Protein AF-A0A2M6Z674-F1 (afdb_monomer_lite)

Radius of gyration: 20.02 Å; chains: 1; bounding box: 46×36×57 Å

pLDDT: mean 89.89, std 9.77, range [41.34, 98.31]

Structure (mmCIF, N/CA/C/O backbone):
data_AF-A0A2M6Z674-F1
#
_entry.id   AF-A0A2M6Z674-F1
#
loop_
_atom_site.group_PDB
_atom_site.id
_atom_site.type_symbol
_atom_site.label_atom_id
_atom_site.label_alt_id
_atom_site.label_comp_id
_atom_site.label_asym_id
_atom_site.label_entity_id
_atom_site.label_seq_id
_atom_site.pdbx_PDB_ins_code
_atom_site.Cartn_x
_atom_site.Cartn_y
_atom_site.Cartn_z
_atom_site.occupancy
_atom_site.B_iso_or_equiv
_atom_site.auth_seq_id
_atom_site.auth_comp_id
_atom_site.auth_asym_id
_atom_site.auth_atom_id
_atom_site.pdbx_PDB_model_num
ATOM 1 N N . MET A 1 1 ? -6.203 -14.048 18.874 1.00 41.34 1 MET A N 1
ATOM 2 C CA . MET A 1 1 ? -7.452 -13.871 19.640 1.00 41.34 1 MET A CA 1
ATOM 3 C C . MET A 1 1 ? -8.426 -13.145 18.741 1.00 41.34 1 MET A C 1
ATOM 5 O O . MET A 1 1 ? -8.093 -12.061 18.281 1.00 41.34 1 MET A O 1
ATOM 9 N N . LEU A 1 2 ? -9.549 -13.783 18.415 1.00 45.03 2 LEU A N 1
ATOM 10 C CA . LEU A 1 2 ? -10.675 -13.107 17.774 1.00 45.03 2 LEU A CA 1
ATOM 11 C C . LEU A 1 2 ? -11.183 -12.024 18.734 1.00 45.03 2 LEU A C 1
ATOM 13 O O . LEU A 1 2 ? -11.149 -12.221 19.951 1.00 45.03 2 LEU A O 1
ATOM 17 N N . THR A 1 3 ? -11.570 -10.875 18.190 1.00 50.78 3 THR A N 1
ATOM 18 C CA . THR A 1 3 ? -12.172 -9.775 18.945 1.00 50.78 3 THR A CA 1
ATOM 19 C C . THR A 1 3 ? -13.372 -10.307 19.728 1.00 50.78 3 THR A C 1
ATOM 21 O O . THR A 1 3 ? -14.200 -11.040 19.189 1.00 50.78 3 THR A O 1
ATOM 24 N N . SER A 1 4 ? -13.463 -9.986 21.021 1.00 56.84 4 SER A N 1
ATOM 25 C CA . SER A 1 4 ? -14.722 -10.175 21.745 1.00 56.84 4 SER A CA 1
ATOM 26 C C . SER A 1 4 ? -15.793 -9.301 21.082 1.00 56.84 4 SER A C 1
ATOM 28 O O . SER A 1 4 ? -15.453 -8.276 20.481 1.00 56.84 4 SER A O 1
ATOM 30 N N . ASN A 1 5 ? -17.078 -9.649 21.225 1.00 61.84 5 ASN A N 1
ATOM 31 C CA . ASN A 1 5 ? -18.207 -8.868 20.680 1.00 61.84 5 ASN A CA 1
ATOM 32 C C . ASN A 1 5 ? -18.200 -7.378 21.097 1.00 61.84 5 ASN A C 1
ATOM 34 O O . ASN A 1 5 ? -18.904 -6.568 20.500 1.00 61.84 5 ASN A O 1
ATOM 38 N N . PHE A 1 6 ? -17.372 -7.018 22.079 1.00 75.00 6 PHE A N 1
ATOM 39 C CA . PHE A 1 6 ? -17.229 -5.688 22.665 1.00 75.00 6 PHE A CA 1
ATOM 40 C C 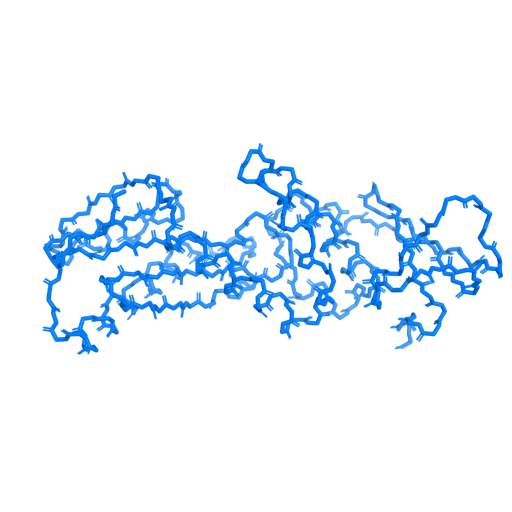. PHE A 1 6 ? -16.000 -4.908 22.164 1.00 75.00 6 PHE A C 1
ATOM 42 O O . PHE A 1 6 ? -15.686 -3.848 22.707 1.00 75.00 6 PHE A O 1
ATOM 49 N N . SER A 1 7 ? -15.281 -5.410 21.150 1.00 90.06 7 SER A N 1
ATOM 50 C CA . SER A 1 7 ? -14.051 -4.780 20.653 1.00 90.06 7 SER A CA 1
ATOM 51 C C . SER A 1 7 ? -13.997 -4.613 19.134 1.00 90.06 7 SER A C 1
ATOM 53 O O . SER A 1 7 ? -14.457 -5.477 18.388 1.00 90.06 7 SER A O 1
ATOM 55 N N . ILE A 1 8 ? -13.384 -3.512 18.681 1.00 94.81 8 ILE A N 1
ATOM 56 C CA . ILE A 1 8 ? -12.946 -3.341 17.283 1.00 94.81 8 ILE A CA 1
ATOM 57 C C . ILE A 1 8 ? -11.431 -3.425 17.230 1.00 94.81 8 ILE A C 1
ATOM 59 O O . ILE A 1 8 ? -10.759 -2.785 18.039 1.00 94.81 8 ILE A O 1
ATOM 63 N N . ALA A 1 9 ? -10.897 -4.162 16.259 1.00 96.12 9 ALA A N 1
ATOM 64 C CA . ALA A 1 9 ? -9.475 -4.149 15.944 1.00 96.12 9 ALA A CA 1
ATOM 65 C C . ALA A 1 9 ? -9.197 -3.409 14.632 1.00 96.12 9 ALA A C 1
ATOM 67 O O . ALA A 1 9 ? -9.961 -3.548 13.679 1.00 96.12 9 ALA A O 1
ATOM 68 N N . PHE A 1 10 ? -8.088 -2.672 14.586 1.00 97.56 10 PHE A N 1
ATOM 69 C CA . PHE A 1 10 ? -7.610 -1.932 13.422 1.00 97.56 10 PHE A CA 1
ATOM 70 C C . PHE A 1 10 ? -6.201 -2.363 13.029 1.00 97.56 10 PHE A C 1
ATOM 72 O O . PHE A 1 10 ? -5.335 -2.525 13.893 1.00 97.56 10 PHE A O 1
ATOM 79 N N . ASP A 1 11 ? -5.965 -2.489 11.727 1.00 97.06 11 ASP A N 1
ATOM 80 C CA . ASP A 1 11 ? -4.662 -2.820 11.145 1.00 97.06 11 ASP A CA 1
ATOM 81 C C . ASP A 1 11 ? -4.407 -2.008 9.872 1.00 97.06 11 ASP A C 1
ATOM 83 O O . ASP A 1 11 ? -5.327 -1.397 9.319 1.00 97.06 11 ASP A O 1
ATOM 87 N N . ASP A 1 12 ? -3.158 -2.000 9.415 1.00 96.31 12 ASP A N 1
ATOM 88 C CA . ASP A 1 12 ? -2.748 -1.364 8.167 1.00 96.31 12 ASP A CA 1
ATOM 89 C C . ASP A 1 12 ? -2.079 -2.355 7.210 1.00 96.31 12 ASP A C 1
ATOM 91 O O . ASP A 1 12 ? -1.395 -3.294 7.615 1.00 96.31 12 ASP A O 1
ATOM 95 N N . ALA A 1 13 ? -2.245 -2.118 5.910 1.00 94.69 13 ALA A N 1
ATOM 96 C CA . ALA A 1 13 ? -1.489 -2.802 4.872 1.00 94.69 13 ALA A CA 1
ATOM 97 C C . ALA A 1 13 ? -0.945 -1.817 3.839 1.00 94.69 13 ALA A C 1
ATOM 99 O O . ALA A 1 13 ? -1.546 -0.791 3.524 1.00 94.69 13 ALA A O 1
ATOM 100 N N . GLY A 1 14 ? 0.214 -2.161 3.278 1.00 93.06 14 GLY A N 1
ATOM 101 C CA . GLY A 1 14 ? 0.802 -1.448 2.147 1.00 93.06 14 GLY A CA 1
ATOM 102 C C . GLY A 1 14 ? 1.770 -0.328 2.493 1.00 93.06 14 GLY A C 1
ATOM 103 O O . GLY A 1 14 ? 2.498 0.121 1.613 1.00 93.06 14 GLY A O 1
ATOM 104 N N . THR A 1 15 ? 1.885 0.067 3.759 1.00 91.12 15 THR A N 1
ATOM 105 C CA . THR A 1 15 ? 2.725 1.184 4.229 1.00 91.12 15 THR A CA 1
ATOM 106 C C . THR A 1 15 ? 4.192 1.077 3.797 1.00 91.12 15 THR A C 1
ATOM 108 O O . THR A 1 15 ? 4.773 2.085 3.396 1.00 91.12 15 THR A O 1
ATOM 111 N N . GLY A 1 16 ? 4.746 -0.138 3.719 1.00 90.25 16 GLY A N 1
ATOM 112 C CA . GLY A 1 16 ? 6.107 -0.405 3.226 1.00 90.25 16 GLY A CA 1
ATOM 113 C C . GLY A 1 16 ? 6.285 -0.617 1.710 1.00 90.25 16 GLY A C 1
ATOM 114 O O . GLY A 1 16 ? 7.421 -0.767 1.264 1.00 90.25 16 GLY A O 1
ATOM 115 N N . ASN A 1 17 ? 5.216 -0.670 0.910 1.00 93.69 17 ASN A N 1
ATOM 116 C CA . ASN A 1 17 ? 5.304 -0.799 -0.554 1.00 93.69 17 ASN A CA 1
ATOM 117 C C . ASN A 1 17 ? 5.481 0.581 -1.204 1.00 93.69 17 ASN A C 1
ATOM 119 O O . ASN A 1 17 ? 4.891 1.524 -0.719 1.00 93.69 17 ASN A O 1
ATOM 123 N N . VAL A 1 18 ? 6.248 0.738 -2.280 1.00 95.62 18 VAL A N 1
ATOM 124 C CA . VAL A 1 18 ? 6.420 2.015 -2.991 1.00 95.62 18 VAL A CA 1
ATOM 125 C C . VAL A 1 18 ? 5.202 2.425 -3.826 1.00 95.62 18 VAL A C 1
ATOM 127 O O . VAL A 1 18 ? 4.994 3.618 -4.007 1.00 95.62 18 VAL A O 1
ATOM 130 N N . LEU A 1 19 ? 4.417 1.474 -4.335 1.00 95.88 19 LEU A N 1
ATOM 131 C CA . LEU A 1 19 ? 3.254 1.716 -5.195 1.00 95.88 19 LEU A CA 1
ATOM 132 C C . LEU A 1 19 ? 1.963 1.810 -4.377 1.00 95.88 19 LEU A C 1
ATOM 134 O O . LEU A 1 19 ? 1.738 1.005 -3.473 1.00 95.88 19 LEU A O 1
ATOM 138 N N . GLY A 1 20 ? 1.096 2.745 -4.765 1.00 95.44 20 GLY A N 1
ATOM 139 C CA . GLY A 1 20 ? -0.154 3.048 -4.078 1.00 95.44 20 GLY A CA 1
ATOM 140 C C . GLY A 1 20 ? 0.095 3.672 -2.709 1.00 95.44 20 GLY A C 1
ATOM 141 O O . GLY A 1 20 ? 1.225 3.965 -2.345 1.00 95.44 20 GLY A O 1
ATOM 142 N N . GLY A 1 21 ? -0.956 3.890 -1.930 1.00 95.06 21 GLY A N 1
ATOM 143 C CA . GLY A 1 21 ? -0.827 4.363 -0.556 1.00 95.06 21 GLY A CA 1
ATOM 144 C C . GLY A 1 21 ? -0.828 3.238 0.485 1.00 95.06 21 GLY A C 1
ATOM 145 O O . GLY A 1 21 ? 0.101 2.425 0.546 1.00 95.06 21 GLY A O 1
ATOM 146 N N . ALA A 1 22 ? -1.847 3.220 1.336 1.00 95.88 22 ALA A N 1
ATOM 147 C CA . ALA A 1 22 ? -2.085 2.170 2.323 1.00 95.88 22 ALA A CA 1
ATOM 148 C C . ALA A 1 22 ? -3.582 1.895 2.463 1.00 95.88 22 ALA A C 1
ATOM 150 O O . ALA A 1 22 ? -4.406 2.735 2.110 1.00 95.88 22 ALA A O 1
ATOM 151 N N . VAL A 1 23 ? -3.932 0.738 3.013 1.00 97.94 23 VAL A N 1
ATOM 152 C CA . VAL A 1 23 ? -5.306 0.431 3.416 1.00 97.94 23 VAL A CA 1
ATOM 153 C C . VAL A 1 23 ? -5.347 0.331 4.930 1.00 97.94 23 VAL A C 1
ATOM 155 O O . VAL A 1 23 ? -4.525 -0.364 5.522 1.00 97.94 23 VAL A O 1
ATOM 158 N N . ILE A 1 24 ? -6.295 1.031 5.545 1.00 98.25 24 ILE A N 1
ATOM 159 C CA . ILE A 1 24 ? -6.620 0.912 6.966 1.00 98.25 24 ILE A CA 1
ATOM 160 C C . ILE A 1 24 ? -7.869 0.048 7.074 1.00 98.25 24 ILE A C 1
ATOM 162 O O . ILE A 1 24 ? -8.877 0.344 6.436 1.00 98.25 24 ILE A O 1
ATOM 166 N N . GLY A 1 25 ? -7.792 -1.035 7.839 1.00 97.56 25 GLY A N 1
ATOM 167 C CA . GLY A 1 25 ? -8.880 -1.992 8.019 1.00 97.56 25 GLY A CA 1
ATOM 168 C C . GLY A 1 25 ? -9.392 -1.992 9.445 1.00 97.56 25 GLY A C 1
ATOM 169 O O . GLY A 1 25 ? -8.614 -1.791 10.375 1.00 97.56 25 GLY A O 1
ATOM 170 N N . ALA A 1 26 ? -10.681 -2.266 9.611 1.00 96.88 26 ALA A N 1
ATOM 171 C CA . ALA A 1 26 ? -11.337 -2.430 10.897 1.00 96.88 26 ALA A CA 1
ATOM 172 C C . ALA A 1 26 ? -12.193 -3.702 10.898 1.00 96.88 26 ALA A C 1
ATOM 174 O O . ALA A 1 26 ? -12.914 -3.959 9.931 1.00 96.88 26 ALA A O 1
ATOM 175 N N . VAL A 1 27 ? -12.136 -4.484 11.982 1.00 94.19 27 VAL A N 1
ATOM 176 C CA . VAL A 1 27 ? -13.009 -5.652 12.186 1.00 94.19 27 VAL A CA 1
ATOM 177 C C . VAL A 1 27 ? -13.708 -5.605 13.542 1.00 94.19 27 VAL A C 1
ATOM 179 O O . VAL A 1 27 ? -13.078 -5.325 14.565 1.00 94.19 27 VAL A O 1
ATOM 182 N N . GLN A 1 28 ? -14.994 -5.946 13.556 1.00 91.38 28 GLN A N 1
ATOM 183 C CA . GLN A 1 28 ? -15.788 -6.202 14.757 1.00 91.38 28 GLN A CA 1
ATOM 184 C C . GLN A 1 28 ? -16.686 -7.413 14.498 1.00 91.38 28 GLN A C 1
ATOM 186 O O . GLN A 1 28 ? -17.486 -7.393 13.567 1.00 91.38 28 GLN A O 1
ATOM 191 N N . GLY A 1 29 ? -16.537 -8.489 15.279 1.00 84.50 29 GLY A N 1
ATOM 192 C CA . GLY A 1 29 ? -17.230 -9.752 14.997 1.00 84.50 29 GLY A CA 1
ATOM 193 C C . GLY A 1 29 ? -16.993 -10.216 13.552 1.00 84.50 29 GLY A C 1
ATOM 194 O O . GLY A 1 29 ? -15.854 -10.461 13.160 1.00 84.50 29 GLY A O 1
ATOM 195 N N . ASN A 1 30 ? -18.068 -10.282 12.759 1.00 82.44 30 ASN A N 1
ATOM 196 C CA . ASN A 1 30 ? -18.027 -10.614 11.326 1.00 82.44 30 ASN A CA 1
ATOM 197 C C . ASN A 1 30 ? -18.022 -9.379 10.400 1.00 82.44 30 ASN A C 1
ATOM 199 O O . ASN A 1 30 ? -17.919 -9.526 9.183 1.00 82.44 30 ASN A O 1
ATOM 203 N N . GLY A 1 31 ? -18.166 -8.171 10.948 1.00 89.44 31 GLY A N 1
ATOM 204 C CA . GLY A 1 31 ? -18.155 -6.925 10.191 1.00 89.44 31 GLY A CA 1
ATOM 205 C C . GLY A 1 31 ? -16.730 -6.483 9.879 1.00 89.44 31 GLY A C 1
ATOM 206 O O . GLY A 1 31 ? -15.921 -6.314 10.790 1.00 89.44 31 GLY A O 1
ATOM 207 N N . PHE A 1 32 ? -16.434 -6.265 8.598 1.00 94.88 32 PHE A N 1
ATOM 208 C CA . PHE A 1 32 ? -15.166 -5.716 8.120 1.00 94.88 32 PHE A CA 1
ATOM 209 C C . PHE A 1 32 ? -15.408 -4.496 7.235 1.00 94.88 32 PHE A C 1
ATOM 211 O O . PHE A 1 32 ? -16.261 -4.522 6.341 1.00 94.88 32 PHE A O 1
ATOM 218 N N . ARG A 1 33 ? -14.638 -3.435 7.471 1.00 97.31 33 ARG A N 1
ATOM 219 C CA . ARG A 1 33 ? -14.598 -2.241 6.624 1.00 97.31 33 ARG A CA 1
ATOM 220 C C . ARG A 1 33 ? -13.154 -1.803 6.434 1.00 97.31 33 ARG A C 1
ATOM 222 O O . ARG A 1 33 ? -12.329 -1.949 7.335 1.00 97.31 33 ARG A O 1
ATOM 229 N N . SER A 1 34 ? -12.862 -1.255 5.264 1.00 98.12 34 SER A N 1
ATOM 230 C CA . SER A 1 34 ? -11.539 -0.775 4.891 1.00 98.12 34 SER A CA 1
ATOM 231 C C . SER A 1 34 ? -11.633 0.629 4.298 1.00 98.12 34 SER A C 1
ATOM 233 O 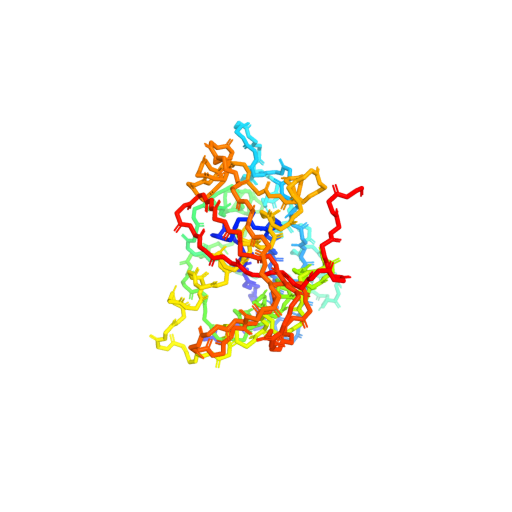O . SER A 1 34 ? -12.673 1.041 3.781 1.00 98.12 34 SER A O 1
ATOM 235 N N . LYS A 1 35 ? -10.537 1.381 4.390 1.00 98.19 35 LYS A N 1
ATOM 236 C CA . LYS A 1 35 ? -10.381 2.678 3.735 1.00 98.19 35 LYS A CA 1
ATOM 237 C C . LYS A 1 35 ? -8.996 2.794 3.117 1.00 98.19 35 LYS A C 1
ATOM 239 O O . LYS A 1 35 ? -7.992 2.515 3.771 1.00 98.19 35 LYS A O 1
ATOM 244 N N . ILE A 1 36 ? -8.947 3.230 1.860 1.00 98.06 36 ILE A N 1
ATOM 245 C CA . ILE A 1 36 ? -7.698 3.514 1.149 1.00 98.06 36 ILE A CA 1
ATOM 246 C C . ILE A 1 36 ? -7.238 4.927 1.512 1.00 98.06 36 ILE A C 1
ATOM 248 O O . ILE A 1 36 ? -7.988 5.892 1.377 1.00 98.06 36 ILE A O 1
ATOM 252 N N . ILE A 1 37 ? -5.985 5.042 1.937 1.00 96.75 37 ILE A N 1
ATOM 253 C CA . ILE A 1 37 ? -5.254 6.302 2.059 1.00 96.75 37 ILE A CA 1
ATOM 254 C C . ILE A 1 37 ? -4.360 6.402 0.834 1.00 96.75 37 ILE A C 1
ATOM 256 O O . ILE A 1 37 ? -3.513 5.532 0.646 1.00 96.75 37 ILE A O 1
ATOM 260 N N . GLY A 1 38 ? -4.560 7.414 -0.008 1.00 95.12 38 GLY A N 1
ATOM 261 C CA . GLY A 1 38 ? -3.825 7.567 -1.263 1.00 95.12 38 GLY A CA 1
ATOM 262 C C . GLY A 1 38 ? -2.328 7.873 -1.082 1.00 95.12 38 GLY A C 1
ATOM 263 O O . GLY A 1 38 ? -1.901 8.304 -0.003 1.00 95.12 38 GLY A O 1
ATOM 264 N N . PRO A 1 39 ? -1.497 7.624 -2.114 1.00 94.19 39 PRO A N 1
ATOM 265 C CA . PRO A 1 39 ? -0.048 7.842 -2.064 1.00 94.19 39 PRO A CA 1
ATOM 266 C C . PRO A 1 39 ? 0.351 9.307 -1.827 1.00 94.19 39 PRO A C 1
ATOM 268 O O . PRO A 1 39 ? 1.431 9.562 -1.291 1.00 94.19 39 PRO A O 1
ATOM 271 N N . GLU A 1 40 ? -0.509 10.267 -2.171 1.00 91.69 40 GLU A N 1
ATOM 272 C CA . GLU A 1 40 ? -0.303 11.704 -1.970 1.00 91.69 40 GLU A CA 1
ATOM 273 C C . GLU A 1 40 ? -0.081 12.074 -0.495 1.00 91.69 40 GLU A C 1
ATOM 275 O O . GLU A 1 40 ? 0.703 12.977 -0.184 1.00 91.69 40 GLU A O 1
ATOM 280 N N . TRP A 1 41 ? -0.673 11.306 0.425 1.00 93.44 41 TRP A N 1
ATOM 281 C CA . TRP A 1 41 ? -0.518 11.473 1.873 1.00 93.44 41 TRP A CA 1
ATOM 282 C C . TRP A 1 41 ? 0.781 10.890 2.428 1.00 93.44 41 TRP A C 1
ATOM 284 O O . TRP A 1 41 ? 1.027 10.992 3.622 1.00 93.44 41 TRP A O 1
ATOM 294 N N . PHE A 1 42 ? 1.624 10.293 1.584 1.00 91.25 42 PHE A N 1
ATOM 295 C CA . PHE A 1 42 ? 2.946 9.775 1.951 1.00 91.25 42 PHE A CA 1
ATOM 296 C C . PHE A 1 42 ? 4.073 10.617 1.334 1.00 91.25 42 PHE A C 1
ATOM 298 O O . PHE A 1 42 ? 5.172 10.124 1.066 1.00 91.25 42 PHE A O 1
ATOM 305 N N . SER A 1 43 ? 3.796 11.893 1.075 1.00 81.69 43 SER A N 1
ATOM 306 C CA . SER A 1 43 ? 4.764 12.898 0.636 1.00 81.69 43 SER A CA 1
ATOM 307 C C . SER A 1 43 ? 5.531 13.509 1.820 1.00 81.69 43 SER A C 1
ATOM 309 O O . SER A 1 43 ? 5.168 13.326 2.988 1.00 81.69 43 SER A O 1
ATOM 311 N N . PHE A 1 44 ? 6.639 14.202 1.544 1.00 68.69 44 PHE A N 1
ATOM 312 C CA . PHE A 1 44 ? 7.418 14.893 2.578 1.00 68.69 44 PHE A CA 1
ATOM 313 C C . PHE A 1 44 ? 6.572 15.979 3.263 1.00 68.69 44 PHE A C 1
ATOM 315 O O . PHE A 1 44 ? 5.945 16.786 2.588 1.00 68.69 44 PHE A O 1
ATOM 322 N N . GLY A 1 45 ? 6.557 16.002 4.601 1.00 64.88 45 GLY A N 1
ATOM 323 C CA . GLY A 1 45 ? 5.799 16.995 5.380 1.00 64.88 45 GLY A CA 1
ATOM 324 C C . GLY A 1 45 ? 4.283 16.755 5.456 1.00 64.88 45 GLY A C 1
ATOM 325 O O . GLY A 1 45 ? 3.561 17.611 5.959 1.00 64.88 45 GLY A O 1
ATOM 326 N N . SER A 1 46 ? 3.790 15.609 4.977 1.00 66.06 46 SER A N 1
ATOM 327 C CA . SER A 1 46 ? 2.361 15.272 4.966 1.00 66.06 46 SER A CA 1
ATOM 328 C C . SER A 1 46 ? 1.778 14.986 6.358 1.00 66.06 46 SER A C 1
ATOM 330 O O . SER A 1 46 ? 2.424 14.420 7.243 1.00 66.06 46 SER A O 1
ATOM 332 N N . ALA A 1 47 ? 0.496 15.323 6.532 1.00 85.44 47 ALA A N 1
ATOM 333 C CA . ALA A 1 47 ? -0.294 15.065 7.736 1.00 85.44 47 ALA A CA 1
ATOM 334 C C . ALA A 1 47 ? -0.787 13.602 7.828 1.00 85.44 47 ALA A C 1
ATOM 336 O O . ALA A 1 47 ? -1.944 13.353 8.164 1.00 85.44 47 ALA A O 1
ATOM 337 N N . LEU A 1 48 ? 0.077 12.622 7.536 1.00 91.69 48 LEU A N 1
ATOM 338 C CA . LEU A 1 48 ? -0.317 11.212 7.429 1.00 91.69 48 LEU A CA 1
ATOM 339 C C . LEU A 1 48 ? -0.988 10.677 8.703 1.00 91.69 48 LEU A C 1
ATOM 341 O O . LEU A 1 48 ? -2.066 10.097 8.624 1.00 91.69 48 LEU A O 1
ATOM 345 N N . LYS A 1 49 ? -0.382 10.886 9.881 1.00 93.75 49 LYS A N 1
ATOM 346 C CA . LYS A 1 49 ? -0.940 10.389 11.154 1.00 93.75 49 LYS A CA 1
ATOM 347 C C . LYS A 1 49 ? -2.333 10.990 11.451 1.00 93.75 49 LYS A C 1
ATOM 349 O O . LYS A 1 49 ? -3.237 10.219 11.769 1.00 93.75 49 LYS A O 1
ATOM 354 N N . PRO A 1 50 ? -2.572 12.310 11.290 1.00 94.81 50 PRO A N 1
ATOM 355 C CA . PRO A 1 50 ? -3.924 12.878 11.334 1.00 94.81 50 PRO A CA 1
ATOM 356 C C . PRO A 1 50 ? -4.921 12.265 10.339 1.00 94.81 50 PRO A C 1
ATOM 358 O O . PRO A 1 50 ? -6.055 11.980 10.715 1.00 94.81 50 PRO A O 1
ATOM 361 N N . ILE A 1 51 ? -4.509 12.015 9.092 1.00 95.94 51 ILE A N 1
ATOM 362 C CA . ILE A 1 51 ? -5.373 11.399 8.070 1.00 95.94 51 ILE A CA 1
ATOM 363 C C . ILE A 1 51 ? -5.738 9.958 8.443 1.00 95.94 51 ILE A C 1
ATOM 365 O O . ILE A 1 51 ? -6.900 9.567 8.342 1.00 95.94 51 ILE A O 1
ATOM 369 N N . ILE A 1 52 ? -4.774 9.186 8.952 1.00 96.50 52 ILE A N 1
ATOM 370 C CA . ILE A 1 52 ? -5.018 7.838 9.483 1.00 96.50 52 ILE A CA 1
ATOM 371 C C . ILE A 1 52 ? -5.955 7.899 10.695 1.00 96.50 52 ILE A C 1
ATOM 373 O O . ILE A 1 52 ? -6.880 7.096 10.782 1.00 96.50 52 ILE A O 1
ATOM 377 N N . SER A 1 53 ? -5.779 8.868 11.600 1.00 97.38 53 SER A N 1
ATOM 378 C CA . SER A 1 53 ? -6.696 9.085 12.730 1.00 97.38 53 SER A CA 1
ATOM 379 C C . SER A 1 53 ? -8.132 9.323 12.267 1.00 97.38 53 SER A C 1
ATOM 381 O O . SER A 1 53 ? -9.049 8.640 12.721 1.00 97.38 53 SER A O 1
ATOM 383 N N . SER A 1 54 ? -8.321 10.208 11.285 1.00 97.44 54 SER A N 1
ATOM 384 C CA . SER A 1 54 ? -9.633 10.468 10.691 1.00 97.44 54 SER A CA 1
ATOM 385 C C . SER A 1 54 ? -10.249 9.206 10.077 1.00 97.44 54 SER A C 1
ATOM 387 O O . SER A 1 54 ? -11.413 8.913 10.347 1.00 97.44 54 SER A O 1
ATOM 389 N N . ALA A 1 55 ? -9.469 8.414 9.335 1.00 98.06 55 ALA A N 1
ATOM 390 C CA . ALA A 1 55 ? -9.935 7.153 8.759 1.00 98.06 55 ALA A CA 1
ATOM 391 C C . ALA A 1 55 ? -10.329 6.118 9.826 1.00 98.06 55 ALA A C 1
ATOM 393 O O . ALA A 1 55 ? -11.344 5.441 9.680 1.00 98.06 55 ALA A O 1
ATOM 394 N N . VAL A 1 56 ? -9.567 6.014 10.919 1.00 98.31 56 VAL A N 1
ATOM 395 C CA . VAL A 1 56 ? -9.896 5.134 12.051 1.00 98.31 56 VAL A CA 1
ATOM 396 C C . VAL A 1 56 ? -11.220 5.540 12.696 1.00 98.31 56 VAL A C 1
ATOM 398 O O . VAL A 1 56 ? -12.060 4.677 12.946 1.00 98.31 56 VAL A O 1
ATOM 401 N N . ILE A 1 57 ? -11.433 6.836 12.936 1.00 97.81 57 ILE A N 1
ATOM 402 C CA . ILE A 1 57 ? -12.677 7.346 13.531 1.00 97.81 57 ILE A CA 1
ATOM 403 C C . ILE A 1 57 ? -13.869 7.088 12.602 1.00 97.81 57 ILE A C 1
ATOM 405 O O . ILE A 1 57 ? -14.917 6.642 13.059 1.00 97.81 57 ILE A O 1
ATOM 409 N N . GLU A 1 58 ? -13.718 7.312 11.301 1.00 98.12 58 GLU A N 1
ATOM 410 C CA . GLU A 1 58 ? -14.775 7.052 10.319 1.00 98.12 58 GLU A CA 1
ATOM 411 C C . GLU A 1 58 ? -15.166 5.571 10.259 1.00 98.12 58 GLU A C 1
ATOM 413 O O . GLU A 1 58 ? -16.350 5.237 10.328 1.00 98.12 58 GLU A O 1
ATOM 418 N N . LEU A 1 59 ? -14.181 4.672 10.195 1.00 97.69 59 LEU A N 1
ATOM 419 C CA . LEU A 1 59 ? -14.410 3.226 10.202 1.00 97.69 59 LEU A CA 1
ATOM 420 C C . LEU A 1 59 ? -15.043 2.759 11.520 1.00 97.69 59 LEU A C 1
ATOM 422 O O . LEU A 1 59 ? -15.954 1.931 11.505 1.00 97.69 59 LEU A O 1
ATOM 426 N N . LEU A 1 60 ? -14.606 3.320 12.653 1.00 96.38 60 LEU A N 1
ATOM 427 C CA . LEU A 1 60 ? -15.211 3.080 13.963 1.00 96.38 60 LEU A CA 1
ATOM 428 C C . LEU A 1 60 ? -16.696 3.454 13.961 1.00 96.38 60 LEU A C 1
ATOM 430 O O . LEU A 1 60 ? -17.528 2.639 14.349 1.00 96.38 60 LEU A O 1
ATOM 434 N N . LEU A 1 61 ? -17.034 4.671 13.529 1.00 95.44 61 LEU A N 1
ATOM 435 C CA . LEU A 1 61 ? -18.417 5.153 13.497 1.00 95.44 61 LEU A CA 1
ATOM 436 C C . LEU A 1 61 ? -19.282 4.339 12.530 1.00 95.44 61 LEU A C 1
ATOM 438 O O . LEU A 1 61 ? -20.414 4.002 12.869 1.00 95.44 61 LEU A O 1
ATOM 442 N N . THR A 1 62 ? -18.727 3.966 11.377 1.00 95.75 62 THR A N 1
ATOM 443 C CA . THR A 1 62 ? -19.403 3.123 10.384 1.00 95.75 62 THR A CA 1
ATOM 444 C C . THR A 1 62 ? -19.768 1.766 10.981 1.00 95.75 62 THR A C 1
ATOM 446 O O . THR A 1 62 ? -20.940 1.402 10.997 1.00 95.75 62 THR A O 1
ATOM 449 N N . LEU A 1 63 ? -18.802 1.050 11.566 1.00 93.88 63 LEU A N 1
ATOM 450 C CA . LEU A 1 63 ? -19.060 -0.260 12.173 1.00 93.88 63 LEU A CA 1
ATOM 451 C C . LEU A 1 63 ? -19.989 -0.172 13.391 1.00 93.88 63 LEU A C 1
ATOM 453 O O . LEU A 1 63 ? -20.779 -1.084 13.627 1.00 93.88 63 LEU A O 1
ATOM 457 N N . ARG A 1 64 ? -19.917 0.919 14.166 1.00 91.69 64 ARG A N 1
ATOM 458 C CA . ARG A 1 64 ? -20.858 1.180 15.267 1.00 91.69 64 ARG A CA 1
ATOM 459 C C . ARG A 1 64 ? -22.292 1.299 14.772 1.00 91.69 64 ARG A C 1
ATOM 461 O O . ARG A 1 64 ? -23.182 0.703 15.371 1.00 91.69 64 ARG A O 1
ATOM 468 N N . TYR A 1 65 ? -22.495 2.055 13.697 1.00 92.25 65 TYR A N 1
ATOM 469 C CA . TYR A 1 65 ? -23.805 2.256 13.093 1.00 92.25 65 TYR A CA 1
ATOM 470 C C . TYR A 1 65 ? -24.345 0.960 12.478 1.00 92.25 65 TYR A C 1
ATOM 472 O O . TYR A 1 65 ? -25.446 0.537 12.814 1.00 92.25 65 TYR A O 1
ATOM 480 N N . GLU A 1 66 ? -23.549 0.292 11.641 1.00 91.75 66 GLU A N 1
ATOM 481 C CA . GLU A 1 66 ? -23.964 -0.915 10.917 1.00 91.75 66 GLU A CA 1
ATOM 482 C C . GLU A 1 66 ? -24.305 -2.086 11.845 1.00 91.75 66 GLU A C 1
ATOM 484 O O . GLU A 1 66 ? -25.237 -2.837 11.567 1.00 91.75 66 GLU A O 1
ATOM 489 N N . ASN A 1 67 ? -23.581 -2.226 12.958 1.00 88.81 67 ASN A N 1
ATOM 490 C CA . ASN A 1 67 ? -23.786 -3.325 13.902 1.00 88.81 67 ASN A CA 1
ATOM 491 C C . ASN A 1 67 ? -24.610 -2.919 15.135 1.00 88.81 67 ASN A C 1
ATOM 493 O O . ASN A 1 67 ? -24.754 -3.727 16.050 1.00 88.81 67 ASN A O 1
ATOM 497 N N . ASN A 1 68 ? -25.129 -1.682 15.176 1.00 87.94 68 ASN A N 1
ATOM 498 C CA . ASN A 1 68 ? -25.846 -1.098 16.315 1.00 87.94 68 ASN A CA 1
ATOM 499 C C . ASN A 1 68 ? -25.146 -1.367 17.662 1.00 87.94 68 ASN A C 1
ATOM 501 O O . ASN A 1 68 ? -25.721 -1.937 18.591 1.00 87.94 68 ASN A O 1
ATOM 505 N N . PHE A 1 69 ? -23.864 -1.008 17.745 1.00 86.12 69 PHE A N 1
ATOM 506 C CA . PHE A 1 69 ? -23.013 -1.391 18.870 1.00 86.12 69 PHE A CA 1
ATOM 507 C C . PHE A 1 69 ? -22.116 -0.238 19.356 1.00 86.12 69 PHE A C 1
ATOM 509 O O . PHE A 1 69 ? -21.839 0.732 18.641 1.00 86.12 69 PHE A O 1
ATOM 516 N N . VAL A 1 70 ? -21.638 -0.345 20.599 1.00 86.44 70 VAL A N 1
ATOM 517 C CA . VAL A 1 70 ? -20.664 0.580 21.195 1.00 86.44 70 VAL A CA 1
ATOM 518 C C . VAL A 1 70 ? -19.482 -0.232 21.735 1.00 86.44 70 VAL A C 1
ATOM 520 O O . VAL A 1 70 ? -19.694 -1.073 22.606 1.00 86.44 70 VAL A O 1
ATOM 523 N N . PRO A 1 71 ? -18.249 -0.031 21.234 1.00 86.38 71 PRO A N 1
ATOM 524 C CA . PRO A 1 71 ? -17.099 -0.784 21.710 1.00 86.38 71 PRO A CA 1
ATOM 525 C C . PRO A 1 71 ? -16.648 -0.284 23.071 1.00 86.38 71 PRO A C 1
ATOM 527 O O . PRO A 1 71 ? -16.400 0.906 23.252 1.00 86.38 71 PRO A O 1
ATOM 530 N N . GLU A 1 72 ? -16.439 -1.221 23.988 1.00 84.69 72 GLU A N 1
ATOM 531 C CA . GLU A 1 72 ? -15.764 -0.960 25.260 1.00 84.69 72 GLU A CA 1
ATOM 532 C C . GLU A 1 72 ? -14.255 -0.779 25.048 1.00 84.69 72 GLU A C 1
ATOM 534 O O . GLU A 1 72 ? -13.583 -0.066 25.797 1.00 84.69 72 GLU A O 1
ATOM 539 N N . LYS A 1 73 ? -13.721 -1.419 23.999 1.00 94.25 73 LYS A N 1
ATOM 540 C CA . LYS A 1 73 ? -12.291 -1.482 23.707 1.00 94.25 73 LYS A CA 1
ATOM 541 C C . LYS A 1 73 ? -11.992 -1.319 22.220 1.00 94.25 73 LYS A C 1
ATOM 543 O O . LYS A 1 73 ? -12.596 -1.975 21.371 1.00 94.25 73 LYS A O 1
ATOM 548 N N . VAL A 1 74 ? -10.987 -0.508 21.911 1.00 96.50 74 VAL A N 1
ATOM 549 C CA . VAL A 1 74 ? -10.404 -0.389 20.572 1.00 96.50 74 VAL A CA 1
ATOM 550 C C . VAL A 1 74 ? -8.985 -0.945 20.594 1.00 96.50 74 VAL A C 1
ATOM 552 O O . VAL A 1 74 ? -8.153 -0.525 21.394 1.00 96.50 74 VAL A O 1
ATOM 555 N N . VAL A 1 75 ? -8.699 -1.898 19.715 1.00 97.19 75 VAL A N 1
ATOM 556 C CA . VAL A 1 75 ? -7.372 -2.491 19.547 1.00 97.19 75 VAL A CA 1
ATOM 557 C C . VAL A 1 75 ? -6.753 -1.919 18.280 1.00 97.19 75 VAL A C 1
ATOM 559 O O . VAL A 1 75 ? -7.304 -2.066 17.196 1.00 97.19 75 VAL A O 1
ATOM 562 N N . LEU A 1 76 ? -5.606 -1.269 18.395 1.00 97.62 76 LEU A N 1
ATOM 563 C CA . LEU A 1 76 ? -4.875 -0.712 17.262 1.00 97.62 76 LEU A CA 1
ATOM 564 C C . LEU A 1 76 ? -3.581 -1.501 17.041 1.00 97.62 76 LEU A C 1
ATOM 566 O O . LEU A 1 76 ? -2.890 -1.853 18.001 1.00 97.62 76 LEU A O 1
ATOM 570 N N . CYS A 1 77 ? -3.208 -1.725 15.782 1.00 96.19 77 CYS A N 1
ATOM 571 C CA . CYS A 1 77 ? -1.909 -2.297 15.441 1.00 96.19 77 CYS A CA 1
ATOM 572 C C . CYS A 1 77 ? -0.759 -1.454 16.003 1.00 96.19 77 CYS A C 1
ATOM 574 O O . CYS A 1 77 ? -0.775 -0.233 15.887 1.00 96.19 77 CYS A O 1
ATOM 576 N N . ARG A 1 78 ? 0.274 -2.096 16.560 1.00 95.31 78 ARG A N 1
ATOM 577 C CA . ARG A 1 78 ? 1.446 -1.473 17.213 1.00 95.31 78 ARG A CA 1
ATOM 578 C C . ARG A 1 78 ? 2.253 -0.463 16.375 1.00 95.31 78 ARG A C 1
ATOM 580 O O . ARG A 1 78 ? 3.178 0.140 16.907 1.00 95.31 78 ARG A O 1
ATOM 587 N N . SER A 1 79 ? 1.957 -0.322 15.085 1.00 92.19 79 SER A N 1
ATOM 588 C CA . SER A 1 79 ? 2.596 0.629 14.169 1.00 92.19 79 SER A CA 1
ATOM 589 C C . SER A 1 79 ? 2.392 2.078 14.620 1.00 92.19 79 SER A C 1
ATOM 591 O O . SER A 1 79 ? 1.266 2.475 14.918 1.00 92.19 79 SER A O 1
ATOM 593 N N . ASP A 1 80 ? 3.451 2.887 14.629 1.00 93.06 80 ASP A N 1
ATOM 594 C CA . ASP A 1 80 ? 3.432 4.294 15.070 1.00 93.06 80 ASP A CA 1
ATOM 595 C C . ASP A 1 80 ? 2.514 5.197 14.215 1.00 93.06 80 ASP A C 1
ATOM 597 O O . ASP A 1 80 ? 2.160 6.316 14.591 1.00 93.06 80 ASP A O 1
ATOM 601 N N . LEU A 1 81 ? 2.070 4.700 13.061 1.00 92.81 81 LEU A N 1
ATOM 602 C CA . LEU A 1 81 ? 1.050 5.326 12.221 1.00 92.81 81 LEU A CA 1
ATOM 603 C C . LEU A 1 81 ? -0.258 5.622 12.965 1.00 92.81 81 LEU A C 1
ATOM 605 O O . LEU A 1 81 ? -0.962 6.568 12.621 1.00 92.81 81 LEU A O 1
ATOM 609 N N . PHE A 1 82 ? -0.554 4.842 14.002 1.00 96.88 82 PHE A N 1
ATOM 610 C CA . PHE A 1 82 ? -1.776 4.934 14.794 1.00 96.88 82 PHE A CA 1
ATOM 611 C C . PHE A 1 82 ? -1.635 5.787 16.069 1.00 96.88 82 PHE A C 1
ATOM 613 O O . PHE A 1 82 ? -2.582 5.855 16.850 1.00 96.88 82 PHE A O 1
ATOM 620 N N . ASP A 1 83 ? -0.500 6.457 16.303 1.00 96.06 83 ASP A N 1
ATOM 621 C CA . ASP A 1 83 ? -0.289 7.259 17.525 1.00 96.06 83 ASP A CA 1
ATOM 622 C C . ASP A 1 83 ? -1.324 8.391 17.674 1.00 96.06 83 ASP A C 1
ATOM 624 O O . ASP A 1 83 ? -1.813 8.676 18.770 1.00 96.06 83 ASP A O 1
ATOM 628 N N . SER A 1 84 ? -1.673 9.050 16.561 1.00 96.56 84 SER A N 1
ATOM 629 C CA . SER A 1 84 ? -2.728 10.072 16.539 1.00 96.56 84 SER A CA 1
ATOM 630 C C . SER A 1 84 ? -4.097 9.455 16.820 1.00 96.56 84 SER A C 1
ATOM 632 O O . SER A 1 84 ? -4.838 9.987 17.643 1.00 96.56 84 SER A O 1
ATOM 634 N N . SER A 1 85 ? -4.390 8.299 16.216 1.00 98.00 85 SER A N 1
ATOM 635 C CA . SER A 1 85 ? -5.633 7.556 16.441 1.00 98.00 85 SER A CA 1
ATOM 636 C C . SER A 1 85 ? -5.806 7.175 17.908 1.00 98.00 85 SER A C 1
ATOM 638 O O . SER A 1 85 ? -6.873 7.384 18.473 1.00 98.00 85 SER A O 1
ATOM 640 N N . GLU A 1 86 ? -4.758 6.659 18.555 1.00 97.88 86 GLU A N 1
ATOM 641 C CA . GLU A 1 86 ? -4.794 6.331 19.981 1.00 97.88 86 GLU A CA 1
ATOM 642 C C . GLU A 1 86 ? -5.144 7.557 20.829 1.00 97.88 86 GLU A C 1
ATOM 644 O O . GLU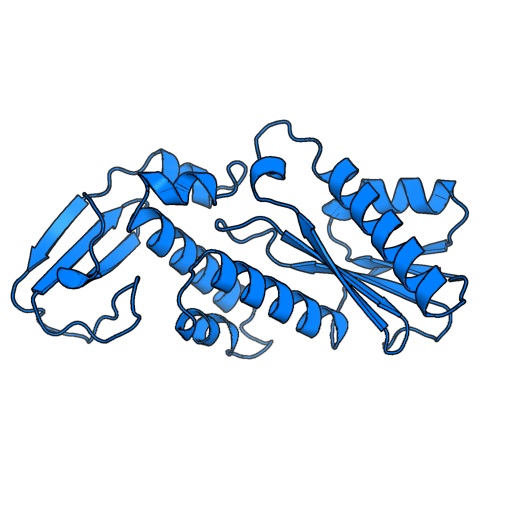 A 1 86 ? -6.024 7.489 21.690 1.00 97.88 86 GLU A O 1
ATOM 649 N N . ARG A 1 87 ? -4.475 8.686 20.578 1.00 97.56 87 ARG A N 1
ATOM 650 C CA . ARG A 1 87 ? -4.710 9.930 21.315 1.00 97.56 87 ARG A CA 1
ATOM 651 C C . ARG A 1 87 ? -6.149 10.414 21.164 1.00 97.56 87 ARG A C 1
ATOM 653 O O . ARG A 1 87 ? -6.775 10.764 22.164 1.00 97.56 87 ARG A O 1
ATOM 660 N N . ASP A 1 88 ? -6.658 10.443 19.938 1.00 97.75 88 ASP A N 1
ATOM 661 C CA . ASP A 1 88 ? -7.995 10.956 19.648 1.00 97.75 88 ASP A CA 1
ATOM 662 C C . ASP A 1 88 ? -9.079 10.024 20.204 1.00 97.75 88 ASP A C 1
ATOM 664 O O . ASP A 1 88 ? -10.027 10.487 20.833 1.00 97.75 88 ASP A O 1
ATOM 668 N N . LEU A 1 89 ? -8.896 8.706 20.103 1.00 97.19 89 LEU A N 1
ATOM 669 C CA . LEU A 1 89 ? -9.815 7.728 20.688 1.00 97.19 89 LEU A CA 1
ATOM 670 C C . LEU A 1 89 ? -9.853 7.797 22.219 1.00 97.19 89 LEU A C 1
ATOM 672 O O . LEU A 1 89 ? -10.935 7.770 22.803 1.00 97.19 89 LEU A O 1
ATOM 676 N N . ARG A 1 90 ? -8.702 7.949 22.886 1.00 96.62 90 ARG A N 1
ATOM 677 C CA . ARG A 1 90 ? -8.667 8.141 24.346 1.00 96.62 90 ARG A CA 1
ATOM 678 C C . ARG A 1 90 ? -9.387 9.425 24.764 1.00 96.62 90 ARG A C 1
ATOM 680 O O . ARG A 1 90 ? -10.110 9.415 25.754 1.00 96.62 90 ARG A O 1
ATOM 687 N N . ARG A 1 91 ? -9.241 10.515 24.000 1.00 96.81 91 ARG A N 1
ATOM 688 C CA . ARG A 1 91 ? -9.973 11.778 24.236 1.00 96.81 91 ARG A CA 1
ATOM 689 C C . ARG A 1 91 ? -11.484 11.627 24.068 1.00 96.81 91 ARG A C 1
ATOM 691 O O . ARG A 1 91 ? -12.231 12.291 24.773 1.00 96.81 91 ARG A O 1
ATOM 698 N N . LEU A 1 92 ? -11.919 10.746 23.170 1.00 95.06 92 LEU A N 1
ATOM 699 C CA . LEU A 1 92 ? -13.326 10.383 22.981 1.00 95.06 92 LEU A CA 1
ATOM 700 C C . LEU A 1 92 ? -13.848 9.383 24.031 1.00 95.06 92 LEU A C 1
ATOM 702 O O . LEU A 1 92 ? -15.010 8.993 23.964 1.00 95.06 92 LEU A O 1
ATOM 706 N N . GLY A 1 93 ? -13.015 8.972 24.994 1.00 94.38 93 GLY A N 1
ATOM 707 C CA . GLY A 1 93 ? -13.409 8.115 26.114 1.00 94.38 93 GLY A CA 1
ATOM 708 C C . GLY A 1 93 ? -13.264 6.610 25.873 1.00 94.38 93 GLY A C 1
ATOM 709 O O . GLY A 1 93 ? -13.727 5.829 26.699 1.00 94.38 93 GLY A O 1
ATOM 710 N N . TYR A 1 94 ? -12.624 6.173 24.783 1.00 94.50 94 TYR A N 1
ATOM 711 C CA . TYR A 1 94 ? -12.416 4.742 24.531 1.00 94.50 94 TYR A CA 1
ATOM 712 C C . TYR A 1 94 ? -11.213 4.184 25.297 1.00 94.50 94 TYR A C 1
ATOM 714 O O . TYR A 1 94 ? -10.154 4.814 25.383 1.00 94.50 94 TYR A O 1
ATOM 722 N N . THR A 1 95 ? -11.331 2.932 25.747 1.00 95.88 95 THR A N 1
ATOM 723 C CA . THR A 1 95 ? -10.171 2.143 26.179 1.00 95.88 95 TH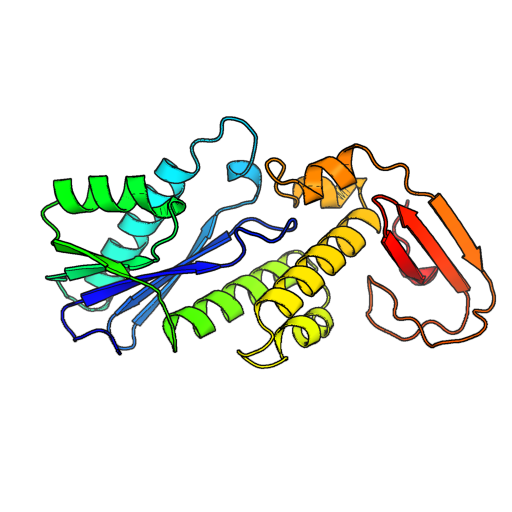R A CA 1
ATOM 724 C C . THR A 1 95 ? -9.404 1.673 24.947 1.00 95.88 95 THR A C 1
ATOM 726 O O . THR A 1 95 ? -9.936 0.912 24.139 1.00 95.88 95 THR A O 1
ATOM 729 N N . VAL A 1 96 ? -8.151 2.109 24.795 1.00 97.50 96 VAL A N 1
ATOM 730 C CA . VAL A 1 96 ? -7.305 1.760 23.643 1.00 97.50 96 VAL A CA 1
ATOM 731 C C . VAL A 1 96 ? -6.183 0.809 24.055 1.00 97.50 96 VAL A C 1
ATOM 733 O O . VAL A 1 96 ? -5.449 1.083 25.005 1.00 97.50 96 VAL A O 1
ATOM 736 N N . GLU A 1 97 ? -6.023 -0.282 23.306 1.00 96.75 97 GLU A N 1
ATOM 737 C CA . GLU A 1 97 ? -4.896 -1.213 23.407 1.00 96.75 97 GLU A CA 1
ATOM 738 C C . GLU A 1 97 ? -4.065 -1.206 22.121 1.00 96.75 97 GLU A C 1
ATOM 740 O O . GLU A 1 97 ? -4.600 -1.140 21.015 1.00 96.75 97 GLU A O 1
ATOM 745 N N . ARG A 1 98 ? -2.743 -1.326 22.267 1.00 97.12 98 ARG A N 1
ATOM 746 C CA . ARG A 1 98 ? -1.791 -1.486 21.165 1.00 97.12 98 ARG A CA 1
ATOM 747 C C . ARG A 1 98 ? -1.357 -2.946 21.108 1.00 97.12 98 ARG A C 1
ATOM 749 O O . ARG A 1 98 ? -0.785 -3.446 22.073 1.00 97.12 98 ARG A O 1
ATOM 756 N N . ALA A 1 99 ? -1.600 -3.623 19.992 1.00 95.19 99 ALA A N 1
ATOM 757 C CA . ALA A 1 99 ? -1.293 -5.045 19.852 1.00 95.19 99 ALA A CA 1
ATOM 758 C C . ALA A 1 99 ? -0.682 -5.373 18.487 1.00 95.19 99 ALA A C 1
ATOM 760 O O . ALA A 1 99 ? -0.781 -4.610 17.527 1.00 95.19 99 ALA A O 1
ATOM 761 N N . SER A 1 100 ? -0.038 -6.537 18.382 1.00 92.12 100 SER A N 1
ATOM 762 C CA . SER A 1 100 ? 0.278 -7.108 17.072 1.00 92.12 100 SER A CA 1
ATOM 763 C C . SER A 1 100 ? -0.985 -7.752 16.514 1.00 92.12 100 SER A C 1
ATOM 765 O O . SER A 1 100 ? -1.464 -8.739 17.075 1.00 92.12 100 SER A O 1
ATOM 767 N N . ILE A 1 101 ? -1.511 -7.222 15.413 1.00 89.56 101 ILE A N 1
ATOM 768 C CA . ILE A 1 101 ? -2.656 -7.830 14.739 1.00 89.56 101 ILE A CA 1
ATOM 769 C C . ILE A 1 101 ? -2.171 -9.009 13.896 1.00 89.56 101 ILE A C 1
ATOM 771 O O . ILE A 1 101 ? -1.222 -8.903 13.119 1.00 89.56 101 ILE A O 1
ATOM 775 N N . VAL A 1 102 ? -2.809 -10.157 14.102 1.00 86.12 102 VAL A N 1
ATOM 776 C CA . VAL A 1 102 ? -2.557 -11.408 13.380 1.00 86.12 102 VAL A CA 1
ATOM 777 C C . VAL A 1 102 ? -3.885 -12.101 13.083 1.00 86.12 102 VAL A C 1
ATOM 779 O O . VAL A 1 102 ? -4.890 -11.849 13.751 1.00 86.12 102 VAL A O 1
ATOM 782 N N . GLY A 1 103 ? -3.902 -13.012 12.111 1.00 86.00 103 GLY A N 1
ATOM 783 C CA . GLY A 1 103 ? -5.092 -13.803 11.785 1.00 86.00 103 GLY A CA 1
ATOM 784 C C . GLY A 1 103 ? -6.030 -13.112 10.791 1.00 86.00 103 GLY A C 1
ATOM 785 O O . GLY A 1 103 ? -5.574 -12.600 9.774 1.00 86.00 103 GLY A O 1
ATOM 786 N N . THR A 1 104 ? -7.342 -13.159 11.038 1.00 87.75 104 THR A N 1
ATOM 787 C CA . THR A 1 104 ? -8.373 -12.808 10.041 1.00 87.75 104 THR A CA 1
ATOM 788 C C . THR A 1 104 ? -8.279 -11.369 9.541 1.00 87.75 104 THR A C 1
ATOM 790 O O . THR A 1 104 ? -8.177 -11.179 8.335 1.00 87.75 104 THR A O 1
ATOM 793 N N . LEU A 1 105 ? -8.236 -10.370 10.434 1.00 90.81 105 LEU A N 1
ATOM 794 C CA . LEU A 1 105 ? -8.133 -8.956 10.037 1.00 90.81 105 LEU A CA 1
ATOM 795 C C . LEU A 1 105 ? -6.915 -8.714 9.145 1.00 90.81 105 LEU A C 1
ATOM 797 O O . LEU A 1 105 ? -7.037 -8.104 8.089 1.00 90.81 105 LEU A O 1
ATOM 801 N N . GLN A 1 106 ? -5.769 -9.263 9.541 1.00 90.81 106 GLN A N 1
ATOM 802 C CA . GLN A 1 106 ? -4.529 -9.138 8.789 1.00 90.81 106 GLN A CA 1
ATOM 803 C C . GLN A 1 106 ? -4.641 -9.735 7.374 1.00 90.81 106 GLN A C 1
ATOM 805 O O . GLN A 1 106 ? -4.172 -9.138 6.411 1.00 90.81 106 GLN A O 1
ATOM 810 N N . LYS A 1 107 ? -5.291 -10.895 7.223 1.00 89.62 107 LYS A N 1
ATOM 811 C CA . LYS A 1 107 ? -5.525 -11.497 5.900 1.00 89.62 107 LYS A CA 1
ATOM 812 C C . LYS A 1 107 ? -6.453 -10.635 5.046 1.00 89.62 107 LYS A C 1
ATOM 814 O O . LYS A 1 107 ? -6.118 -10.348 3.904 1.00 89.62 107 LYS A O 1
ATOM 819 N N . MET A 1 108 ? -7.571 -10.182 5.615 1.00 92.81 108 MET A N 1
ATOM 820 C CA . MET A 1 108 ? -8.549 -9.354 4.901 1.00 92.81 108 MET A CA 1
ATOM 821 C C . MET A 1 108 ? -7.931 -8.031 4.440 1.00 92.81 108 MET A C 1
ATOM 823 O O . MET A 1 108 ? -8.121 -7.629 3.298 1.00 92.81 108 MET A O 1
ATOM 827 N N . ILE A 1 109 ? -7.140 -7.367 5.290 1.00 93.62 109 ILE A N 1
ATOM 828 C CA . ILE A 1 109 ? -6.514 -6.090 4.929 1.00 93.62 109 ILE A CA 1
ATOM 829 C C . ILE A 1 109 ? -5.389 -6.254 3.896 1.00 93.62 109 ILE A C 1
ATOM 831 O O . ILE A 1 109 ? -5.209 -5.395 3.033 1.00 93.62 109 ILE A O 1
ATOM 835 N N . GLU A 1 110 ? -4.657 -7.371 3.935 1.00 91.88 110 GLU A N 1
ATOM 836 C CA . GLU A 1 110 ? -3.659 -7.715 2.917 1.00 91.88 110 GLU A CA 1
ATOM 837 C C . GLU A 1 110 ? -4.306 -8.019 1.561 1.00 91.88 110 GLU A C 1
ATOM 839 O O . GLU A 1 110 ? -3.792 -7.584 0.529 1.00 91.88 110 GLU A O 1
ATOM 844 N N . GLU A 1 111 ? -5.444 -8.716 1.553 1.00 92.00 111 GLU A N 1
ATOM 845 C CA . GLU A 1 111 ? -6.242 -8.962 0.348 1.00 92.00 111 GLU A CA 1
ATOM 846 C C . GLU A 1 111 ? -6.790 -7.655 -0.240 1.00 92.00 111 GLU A C 1
ATOM 848 O O . GLU A 1 111 ? -6.615 -7.401 -1.433 1.00 92.00 111 GLU A O 1
ATOM 853 N N . GLU A 1 112 ? -7.350 -6.777 0.594 1.00 95.25 112 GLU A N 1
ATOM 854 C CA . GLU A 1 112 ? -7.819 -5.450 0.178 1.00 95.25 112 GLU A CA 1
ATOM 855 C C . GLU A 1 112 ? -6.696 -4.594 -0.412 1.00 95.25 112 GLU A C 1
ATOM 857 O O . GLU A 1 112 ? -6.864 -3.977 -1.466 1.00 95.25 112 GLU A O 1
ATOM 862 N N . PHE A 1 113 ? -5.514 -4.591 0.212 1.00 95.44 113 PHE A N 1
ATOM 863 C CA . PHE A 1 113 ? -4.361 -3.882 -0.337 1.00 95.44 113 PHE A CA 1
ATOM 864 C C . PHE A 1 113 ? -3.942 -4.442 -1.700 1.00 95.44 113 PHE A C 1
ATOM 866 O O . PHE A 1 113 ? -3.593 -3.676 -2.599 1.00 95.44 113 PHE A O 1
ATOM 873 N N . MET A 1 114 ? -4.022 -5.757 -1.904 1.00 92.88 114 MET A N 1
ATOM 874 C CA . MET A 1 114 ? -3.732 -6.343 -3.211 1.00 92.88 114 MET A CA 1
ATOM 875 C C . MET A 1 114 ? -4.770 -5.996 -4.272 1.00 92.88 114 MET A C 1
ATOM 877 O O . MET A 1 114 ? -4.386 -5.680 -5.400 1.00 92.88 114 MET A O 1
ATOM 881 N N . ASN A 1 115 ? -6.055 -6.015 -3.922 1.00 94.50 115 ASN A N 1
ATOM 882 C CA . ASN A 1 115 ? -7.127 -5.579 -4.814 1.00 94.50 115 ASN A CA 1
ATOM 883 C C . ASN A 1 115 ? -6.932 -4.113 -5.218 1.00 94.50 115 ASN A C 1
ATOM 885 O O . ASN A 1 115 ? -7.064 -3.770 -6.393 1.00 94.50 115 ASN A O 1
ATOM 889 N N . TYR A 1 116 ? -6.522 -3.271 -4.270 1.00 96.44 116 TYR A N 1
ATOM 890 C CA . TYR A 1 116 ? -6.148 -1.890 -4.538 1.00 96.44 116 TYR A CA 1
ATOM 891 C C . TYR A 1 116 ? -4.948 -1.774 -5.492 1.00 96.44 116 TYR A C 1
ATOM 893 O O . TYR A 1 116 ? -5.010 -1.031 -6.465 1.00 96.44 116 TYR A O 1
ATOM 901 N N . LEU A 1 117 ? -3.867 -2.536 -5.301 1.00 95.31 117 LEU A N 1
ATOM 902 C CA . LEU A 1 117 ? -2.749 -2.500 -6.255 1.00 95.31 117 LEU A CA 1
ATOM 903 C C . LEU A 1 117 ? -3.175 -2.933 -7.667 1.00 95.31 117 LEU A C 1
ATOM 905 O O . LEU A 1 117 ? -2.732 -2.340 -8.651 1.00 95.31 117 LEU A O 1
ATOM 909 N N . ILE A 1 118 ? -4.047 -3.937 -7.777 1.00 93.88 118 ILE A N 1
ATOM 910 C CA . ILE A 1 118 ? -4.598 -4.382 -9.064 1.00 93.88 118 ILE A CA 1
ATOM 911 C C . ILE A 1 118 ? -5.453 -3.288 -9.705 1.00 93.88 118 ILE A C 1
ATOM 913 O O . ILE A 1 118 ? -5.348 -3.075 -10.913 1.00 93.88 118 ILE A O 1
ATOM 917 N N . SER A 1 119 ? -6.246 -2.548 -8.923 1.00 95.19 119 SER A N 1
ATOM 918 C CA . SER A 1 119 ? -7.038 -1.429 -9.450 1.00 95.19 119 SER A CA 1
ATOM 919 C C . SER A 1 119 ? -6.168 -0.267 -9.952 1.00 95.19 119 SER A C 1
ATOM 921 O O . SER A 1 119 ? -6.573 0.447 -10.867 1.00 95.19 119 SER A O 1
ATOM 923 N N . LEU A 1 120 ? -4.927 -0.145 -9.463 1.00 94.44 120 LEU A N 1
ATOM 924 C CA . LEU A 1 120 ? -3.888 0.744 -10.013 1.00 94.44 120 LEU A CA 1
ATOM 925 C C . LEU A 1 120 ? -3.185 0.186 -11.272 1.00 94.44 120 LEU A C 1
ATOM 927 O O . LEU A 1 120 ? -2.200 0.750 -11.764 1.00 94.44 120 LEU A O 1
ATOM 931 N N . GLY A 1 121 ? -3.662 -0.943 -11.797 1.00 92.06 121 GLY A N 1
ATOM 932 C CA . GLY A 1 121 ? -3.139 -1.608 -12.985 1.00 92.06 121 GLY A CA 1
ATOM 933 C C . GLY A 1 121 ? -2.000 -2.589 -12.713 1.00 92.06 121 GLY A C 1
ATOM 934 O O . GLY A 1 121 ? -1.410 -3.094 -13.671 1.00 92.06 121 GLY A O 1
ATOM 935 N N . LEU A 1 122 ? -1.669 -2.876 -11.444 1.00 91.62 122 LEU A N 1
ATOM 936 C CA . LEU A 1 122 ? -0.682 -3.908 -11.145 1.00 91.62 122 LEU A CA 1
ATOM 937 C C . LEU A 1 122 ? -1.190 -5.259 -11.685 1.00 91.62 122 LEU A C 1
ATOM 939 O O . LEU A 1 122 ? -2.322 -5.651 -11.396 1.00 91.62 122 LEU A O 1
ATOM 943 N N . PRO A 1 123 ? -0.381 -6.011 -12.442 1.00 89.44 123 PRO A N 1
ATOM 944 C CA . PRO A 1 123 ? -0.875 -7.227 -13.071 1.00 89.44 123 PRO A CA 1
ATOM 945 C C . PRO A 1 123 ? -1.285 -8.303 -12.049 1.00 89.44 123 PRO A C 1
ATOM 947 O O . PRO A 1 123 ? -0.510 -8.582 -11.127 1.00 89.44 123 PRO A O 1
ATOM 950 N N . PRO A 1 124 ? -2.419 -9.009 -12.234 1.00 87.56 124 PRO A N 1
ATOM 951 C CA . PRO A 1 124 ? -2.911 -9.991 -11.261 1.00 87.56 124 PRO A CA 1
ATOM 952 C C . PRO A 1 124 ? -1.929 -11.123 -10.929 1.00 87.56 124 PRO A C 1
ATOM 954 O O . PRO A 1 124 ? -1.953 -11.673 -9.831 1.00 87.56 124 PRO A O 1
ATOM 957 N N . TYR A 1 125 ? -1.004 -11.476 -11.828 1.00 87.00 125 TYR A N 1
ATOM 958 C CA . TYR A 1 125 ? 0.000 -12.504 -11.529 1.00 87.00 125 TYR A CA 1
ATOM 959 C C . TYR A 1 125 ? 0.977 -12.087 -10.415 1.00 87.00 125 TYR A C 1
ATOM 961 O O . TYR A 1 125 ? 1.619 -12.961 -9.823 1.00 87.00 125 TYR A O 1
ATOM 969 N N . ALA A 1 126 ? 1.086 -10.786 -10.111 1.00 85.50 126 ALA A N 1
ATOM 970 C CA . ALA A 1 126 ? 1.864 -10.270 -8.989 1.00 85.50 126 ALA A CA 1
ATOM 971 C C . ALA A 1 126 ? 1.348 -10.802 -7.642 1.00 85.50 126 ALA A C 1
ATOM 973 O O . ALA A 1 126 ? 2.137 -10.942 -6.709 1.00 85.50 126 ALA A O 1
ATOM 974 N N . LEU A 1 127 ? 0.072 -11.215 -7.562 1.00 78.06 127 LEU A N 1
ATOM 975 C CA . LEU A 1 127 ? -0.509 -11.895 -6.395 1.00 78.06 127 LEU A CA 1
ATOM 976 C C . LEU A 1 127 ? 0.296 -13.129 -5.979 1.00 78.06 127 LEU A C 1
ATOM 978 O O . LEU A 1 127 ? 0.388 -13.449 -4.796 1.00 78.06 127 LEU A O 1
ATOM 982 N N . ASN A 1 128 ? 0.935 -13.813 -6.930 1.00 79.56 128 ASN A N 1
ATOM 983 C CA . ASN A 1 128 ? 1.749 -14.988 -6.627 1.00 79.56 128 ASN A CA 1
ATOM 984 C C . ASN A 1 128 ? 2.985 -14.656 -5.769 1.00 79.56 128 ASN A C 1
ATOM 986 O O . ASN A 1 128 ? 3.542 -15.561 -5.154 1.00 79.56 128 ASN A O 1
ATOM 990 N N . LEU A 1 129 ? 3.397 -13.383 -5.685 1.00 74.06 129 LEU A N 1
ATOM 991 C CA . LEU A 1 129 ? 4.496 -12.943 -4.818 1.00 74.06 129 LEU A CA 1
ATOM 992 C C . LEU A 1 129 ? 4.117 -12.963 -3.331 1.00 74.06 129 LEU A C 1
ATOM 994 O O . LEU A 1 129 ? 5.003 -13.144 -2.495 1.00 74.06 129 LEU A O 1
ATOM 998 N N . LEU A 1 130 ? 2.828 -12.815 -3.002 1.00 68.44 130 LEU A N 1
ATOM 999 C CA . LEU A 1 130 ? 2.329 -12.840 -1.622 1.00 68.44 130 LEU A CA 1
ATOM 1000 C C . LEU A 1 130 ? 1.817 -14.210 -1.166 1.00 68.44 130 LEU A C 1
ATOM 1002 O O . LEU A 1 130 ? 1.708 -14.445 0.031 1.00 68.44 130 LEU A O 1
ATOM 1006 N N . LYS A 1 131 ? 1.577 -15.151 -2.088 1.00 63.94 131 LYS A N 1
ATOM 1007 C CA . LYS A 1 131 ? 1.071 -16.504 -1.774 1.00 63.94 131 LYS A CA 1
ATOM 1008 C C . LYS A 1 131 ? 2.058 -17.407 -1.012 1.00 63.94 131 LYS A C 1
ATOM 1010 O O . LYS A 1 131 ? 1.750 -18.568 -0.752 1.00 63.94 131 LYS A O 1
ATOM 1015 N N . ILE A 1 132 ? 3.253 -16.928 -0.668 1.00 53.31 132 ILE A N 1
ATOM 1016 C CA . ILE A 1 132 ? 4.300 -17.746 -0.046 1.00 53.31 132 ILE A CA 1
ATOM 1017 C C . ILE A 1 132 ? 4.252 -17.534 1.471 1.00 53.31 132 ILE A C 1
ATOM 1019 O O . ILE A 1 132 ? 4.671 -16.492 1.951 1.00 53.31 132 ILE A O 1
ATOM 1023 N N . SER A 1 133 ? 3.741 -18.552 2.177 1.00 57.72 133 SER A N 1
ATOM 1024 C CA . SER A 1 133 ? 3.736 -18.833 3.630 1.00 57.72 133 SER A CA 1
ATOM 1025 C C . SER A 1 133 ? 4.072 -17.696 4.611 1.00 57.72 133 SER A C 1
ATOM 1027 O O . SER A 1 133 ? 5.114 -17.057 4.499 1.00 57.72 133 SER A O 1
ATOM 1029 N N . GLU A 1 134 ? 3.341 -17.623 5.722 1.00 60.47 134 GLU A N 1
ATOM 1030 C CA . GLU A 1 134 ? 3.591 -16.725 6.867 1.00 60.47 134 GLU A CA 1
ATOM 1031 C C . GLU A 1 134 ? 5.072 -16.672 7.323 1.00 60.47 134 GLU A C 1
ATOM 1033 O O . GLU A 1 134 ? 5.591 -15.604 7.642 1.00 60.47 134 GLU A O 1
ATOM 1038 N N . LYS A 1 135 ? 5.812 -17.790 7.209 1.00 67.88 135 LYS A N 1
ATOM 1039 C CA . LYS A 1 135 ? 7.263 -17.894 7.484 1.00 67.88 135 LYS A CA 1
ATOM 1040 C C . LYS A 1 135 ? 8.166 -17.006 6.607 1.00 67.88 135 LYS A C 1
ATOM 1042 O O . LYS A 1 135 ? 9.283 -16.699 7.006 1.00 67.88 135 LYS A O 1
ATOM 1047 N N . ASN A 1 136 ? 7.715 -16.601 5.420 1.00 76.38 136 ASN A N 1
ATOM 1048 C CA . ASN A 1 136 ? 8.484 -15.834 4.430 1.00 76.38 136 ASN A CA 1
ATOM 1049 C C . ASN A 1 136 ? 7.875 -14.458 4.127 1.00 76.38 136 ASN A C 1
ATOM 1051 O O . ASN A 1 136 ? 8.322 -13.772 3.207 1.00 76.38 136 ASN A O 1
ATOM 1055 N N . LYS A 1 137 ? 6.894 -14.024 4.921 1.00 79.31 137 LYS A N 1
ATOM 1056 C CA . LYS A 1 137 ? 6.101 -12.809 4.703 1.00 79.31 137 LYS A CA 1
ATOM 1057 C C . LYS A 1 137 ? 6.941 -11.563 4.406 1.00 79.31 137 LYS A C 1
ATOM 1059 O O . LYS A 1 137 ? 6.713 -10.877 3.415 1.00 79.31 137 LYS A O 1
ATOM 1064 N N . MET A 1 138 ? 7.997 -11.323 5.186 1.00 84.12 138 MET A N 1
ATOM 1065 C CA . MET A 1 138 ? 8.889 -10.174 4.975 1.00 84.12 138 MET A CA 1
ATOM 1066 C C . MET A 1 138 ? 9.629 -10.231 3.627 1.00 84.12 138 MET A C 1
ATOM 1068 O O . MET A 1 138 ? 9.815 -9.215 2.955 1.00 84.12 138 MET A O 1
ATOM 1072 N N . ARG A 1 139 ? 10.035 -11.431 3.195 1.00 86.94 139 ARG A N 1
ATOM 1073 C CA . ARG A 1 139 ? 10.663 -11.642 1.886 1.00 86.94 139 ARG A CA 1
ATOM 1074 C C . ARG A 1 139 ? 9.663 -11.393 0.757 1.00 86.94 139 ARG A C 1
ATOM 1076 O O . ARG A 1 139 ? 10.038 -10.791 -0.246 1.00 86.94 139 ARG A O 1
ATOM 1083 N N . CYS A 1 140 ? 8.412 -11.811 0.929 1.00 87.81 140 CYS A N 1
ATOM 1084 C CA . CYS A 1 140 ? 7.322 -11.574 -0.019 1.00 87.81 140 CYS A CA 1
ATOM 1085 C C . CYS A 1 140 ? 6.990 -10.094 -0.160 1.00 87.81 140 CYS A C 1
ATOM 1087 O O . CYS A 1 140 ? 6.897 -9.598 -1.278 1.00 87.81 140 CYS A O 1
ATOM 1089 N N . TYR A 1 141 ? 6.909 -9.366 0.952 1.00 89.00 141 TYR A N 1
ATOM 1090 C CA . TYR A 1 141 ? 6.694 -7.919 0.950 1.00 89.00 141 TYR A CA 1
ATOM 1091 C C . TYR A 1 141 ? 7.814 -7.178 0.244 1.00 89.00 141 TYR A C 1
ATOM 1093 O O . TYR A 1 141 ? 7.555 -6.324 -0.601 1.00 89.00 141 TYR A O 1
ATOM 1101 N N . ARG A 1 142 ? 9.065 -7.572 0.500 1.00 90.25 142 ARG A N 1
ATOM 1102 C CA . ARG A 1 142 ? 10.206 -7.036 -0.241 1.00 90.25 142 ARG A CA 1
ATOM 1103 C C . ARG A 1 142 ? 10.109 -7.353 -1.733 1.00 90.25 142 ARG A C 1
ATOM 1105 O O . ARG A 1 142 ? 10.340 -6.471 -2.550 1.00 90.25 142 ARG A O 1
ATOM 1112 N N . ALA A 1 143 ? 9.753 -8.584 -2.098 1.00 90.56 143 ALA A N 1
ATOM 1113 C CA . ALA A 1 143 ? 9.606 -8.981 -3.497 1.00 90.56 143 ALA A CA 1
ATOM 1114 C C . ALA A 1 143 ? 8.490 -8.200 -4.206 1.00 90.56 143 ALA A C 1
ATOM 1116 O O . ALA A 1 143 ? 8.699 -7.739 -5.326 1.00 90.56 143 ALA A O 1
ATOM 1117 N N . LEU A 1 144 ? 7.343 -8.005 -3.550 1.00 92.19 144 LEU A N 1
ATOM 1118 C CA . LEU A 1 144 ? 6.245 -7.192 -4.063 1.00 92.19 144 LEU A CA 1
ATOM 1119 C C . LEU A 1 144 ? 6.658 -5.724 -4.209 1.00 92.19 144 LEU A C 1
ATOM 1121 O O . LEU A 1 144 ? 6.364 -5.119 -5.235 1.00 92.19 144 LEU A O 1
ATOM 1125 N N . ASN A 1 145 ? 7.372 -5.159 -3.235 1.00 93.69 145 ASN A N 1
ATOM 1126 C CA . ASN A 1 145 ? 7.881 -3.791 -3.313 1.00 93.69 145 ASN A CA 1
ATOM 1127 C C . ASN A 1 145 ? 8.863 -3.610 -4.487 1.00 93.69 145 ASN A C 1
ATOM 1129 O O . ASN A 1 145 ? 8.732 -2.678 -5.274 1.00 93.69 145 ASN A O 1
ATOM 1133 N N . GLU A 1 146 ? 9.814 -4.531 -4.669 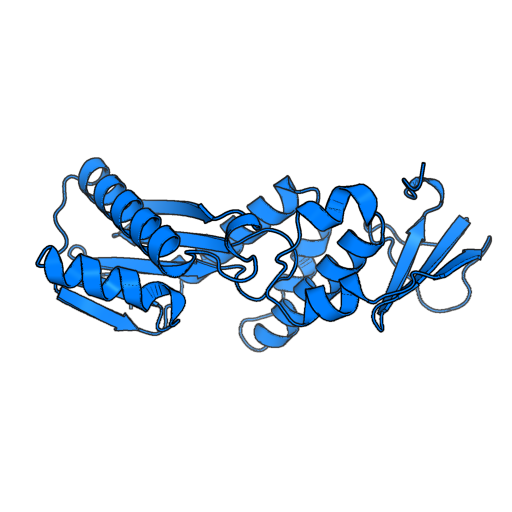1.00 92.88 146 GLU A N 1
ATOM 1134 C CA . GLU A 1 146 ? 10.765 -4.478 -5.791 1.00 92.88 146 GLU A CA 1
ATOM 1135 C C . GLU A 1 146 ? 10.093 -4.748 -7.151 1.00 92.88 146 GLU A C 1
ATOM 1137 O O . GLU A 1 146 ? 10.519 -4.216 -8.184 1.00 92.88 146 GLU A O 1
ATOM 1142 N N . PHE A 1 147 ? 9.031 -5.558 -7.174 1.00 93.81 147 PHE A N 1
ATOM 1143 C CA . PHE A 1 147 ? 8.177 -5.720 -8.349 1.00 93.81 147 PHE A CA 1
ATOM 1144 C C . PHE A 1 147 ? 7.430 -4.421 -8.668 1.00 93.81 147 PHE A C 1
ATOM 1146 O O . PHE A 1 147 ? 7.456 -3.973 -9.809 1.00 93.81 147 PHE A O 1
ATOM 1153 N N . SER A 1 148 ? 6.855 -3.779 -7.654 1.00 94.81 148 SER A N 1
ATOM 1154 C CA . SER A 1 148 ? 6.142 -2.503 -7.761 1.00 94.81 148 SER A CA 1
ATOM 1155 C C . SER A 1 148 ? 7.059 -1.386 -8.270 1.00 94.81 148 SER A C 1
ATOM 1157 O O . SER A 1 148 ? 6.685 -0.642 -9.171 1.00 94.81 148 SER A O 1
ATOM 1159 N N . LEU A 1 149 ? 8.308 -1.340 -7.794 1.00 95.31 149 LEU A N 1
ATOM 1160 C CA . LEU A 1 149 ? 9.350 -0.465 -8.336 1.00 95.31 149 LEU A CA 1
ATOM 1161 C C . LEU A 1 149 ? 9.597 -0.736 -9.831 1.00 95.31 149 LEU A C 1
ATOM 1163 O O . LEU A 1 149 ? 9.641 0.194 -10.631 1.00 95.31 149 LEU A O 1
ATOM 1167 N N . SER A 1 150 ? 9.727 -2.010 -10.216 1.00 95.06 150 SER A N 1
ATOM 1168 C CA . SER A 1 150 ? 9.929 -2.410 -11.619 1.00 95.06 150 SER A CA 1
ATOM 1169 C C . SER A 1 150 ? 8.732 -2.020 -12.501 1.00 95.06 150 SER A C 1
ATOM 1171 O O . SER A 1 150 ? 8.923 -1.566 -13.624 1.00 95.06 150 SER A O 1
ATOM 1173 N N . TYR A 1 151 ? 7.510 -2.148 -11.980 1.00 95.12 151 TYR A N 1
ATOM 1174 C CA . TYR A 1 151 ? 6.272 -1.741 -12.647 1.00 95.12 151 TYR A CA 1
ATOM 1175 C C . TYR A 1 151 ? 6.201 -0.221 -12.853 1.00 95.12 151 TYR A C 1
ATOM 1177 O O . TYR A 1 151 ? 5.845 0.236 -13.939 1.00 95.12 151 TYR A O 1
ATOM 1185 N N . ILE A 1 152 ? 6.601 0.580 -11.861 1.00 94.94 152 ILE A N 1
ATOM 1186 C CA . ILE A 1 152 ? 6.672 2.039 -12.022 1.00 94.94 152 ILE A CA 1
ATOM 1187 C C . ILE A 1 152 ? 7.729 2.413 -13.071 1.00 94.94 152 ILE A C 1
ATOM 1189 O O . ILE A 1 152 ? 7.431 3.171 -13.987 1.00 94.94 152 ILE A O 1
ATOM 1193 N N . MET A 1 153 ? 8.933 1.831 -13.007 1.00 93.88 153 MET A N 1
ATOM 1194 C CA . MET A 1 153 ? 10.010 2.104 -13.976 1.00 93.88 153 MET A CA 1
ATOM 1195 C C . MET A 1 153 ? 9.684 1.670 -15.408 1.00 93.88 153 MET A C 1
ATOM 1197 O O . MET A 1 153 ? 10.258 2.205 -16.357 1.00 93.88 153 MET A O 1
ATOM 1201 N N . ALA A 1 154 ? 8.780 0.706 -15.589 1.00 92.75 154 ALA A N 1
ATOM 1202 C CA . ALA A 1 154 ? 8.314 0.328 -16.915 1.00 92.75 154 ALA A CA 1
ATOM 1203 C C . ALA A 1 154 ? 7.525 1.453 -17.593 1.00 92.75 154 ALA A C 1
ATOM 1205 O O . ALA A 1 154 ? 7.541 1.523 -18.817 1.00 92.75 154 ALA A O 1
ATOM 1206 N N . PHE A 1 155 ? 6.905 2.361 -16.831 1.00 90.88 155 PHE A N 1
ATOM 1207 C CA . PHE A 1 155 ? 6.261 3.550 -17.382 1.00 90.88 155 PHE A CA 1
ATOM 1208 C C . PHE A 1 155 ? 6.283 4.733 -16.395 1.00 90.88 155 PHE A C 1
ATOM 1210 O O . PHE A 1 155 ? 5.262 5.052 -15.775 1.00 90.88 155 PHE A O 1
ATOM 1217 N N . PRO A 1 156 ? 7.454 5.373 -16.214 1.00 89.75 156 PRO A N 1
ATOM 1218 C CA . PRO A 1 156 ? 7.681 6.290 -15.103 1.00 89.75 156 PRO A CA 1
ATOM 1219 C C . PRO A 1 156 ? 6.813 7.546 -15.197 1.00 89.75 156 PRO A C 1
ATOM 1221 O O . PRO A 1 156 ? 6.268 7.965 -14.184 1.00 89.75 156 PRO A O 1
ATOM 1224 N N . GLU A 1 157 ? 6.606 8.090 -16.397 1.00 86.81 157 GLU A N 1
ATOM 1225 C CA . GLU A 1 157 ? 5.881 9.351 -16.614 1.00 86.81 157 GLU A CA 1
ATOM 1226 C C . GLU A 1 157 ? 4.473 9.349 -16.012 1.00 86.81 157 GLU A C 1
ATOM 1228 O O . GLU A 1 157 ? 4.087 10.304 -15.343 1.00 86.81 157 GLU A O 1
ATOM 1233 N N . LYS A 1 158 ? 3.721 8.253 -16.180 1.00 88.31 158 LYS A N 1
ATOM 1234 C CA . LYS A 1 158 ? 2.361 8.144 -15.626 1.00 88.31 158 LYS A CA 1
ATOM 1235 C C . LYS A 1 158 ? 2.336 7.526 -14.232 1.00 88.31 158 LYS A C 1
ATOM 1237 O O . LYS A 1 158 ? 1.491 7.882 -13.416 1.00 88.31 158 LYS A O 1
ATOM 1242 N N . ARG A 1 159 ? 3.237 6.582 -13.939 1.00 93.44 159 ARG A N 1
ATOM 1243 C CA . ARG A 1 159 ? 3.163 5.776 -12.707 1.00 93.44 159 ARG A CA 1
ATOM 1244 C C . ARG A 1 159 ? 3.913 6.373 -11.526 1.00 93.44 159 ARG A C 1
ATOM 1246 O O . ARG A 1 159 ? 3.663 5.945 -10.404 1.00 93.44 159 ARG A O 1
ATOM 1253 N N . ILE A 1 160 ? 4.787 7.360 -11.733 1.00 92.50 160 ILE A N 1
ATOM 1254 C CA . ILE A 1 160 ? 5.477 8.038 -10.626 1.00 92.50 160 ILE A CA 1
ATOM 1255 C C . ILE A 1 160 ? 4.489 8.717 -9.666 1.00 92.50 160 ILE A C 1
ATOM 1257 O O . ILE A 1 160 ? 4.722 8.733 -8.462 1.00 92.50 160 ILE A O 1
ATOM 1261 N N . LEU A 1 161 ? 3.347 9.188 -10.180 1.00 91.94 161 LEU A N 1
ATOM 1262 C CA . LEU A 1 161 ? 2.265 9.787 -9.392 1.00 91.94 161 LEU A CA 1
ATOM 1263 C C . LEU A 1 161 ? 1.559 8.776 -8.476 1.00 91.94 161 LEU A C 1
ATOM 1265 O O . LEU A 1 161 ? 0.935 9.162 -7.494 1.00 91.94 161 LEU A O 1
ATOM 1269 N N . LEU A 1 162 ? 1.676 7.480 -8.774 1.00 95.19 162 LEU A N 1
ATOM 1270 C CA . LEU A 1 162 ? 1.138 6.403 -7.944 1.00 95.19 162 LEU A CA 1
ATOM 1271 C C . LEU A 1 162 ? 2.101 6.006 -6.820 1.00 95.19 162 LEU A C 1
ATOM 1273 O O . LEU A 1 162 ? 1.769 5.128 -6.027 1.00 95.19 162 LEU A O 1
ATOM 1277 N N . ALA A 1 163 ? 3.307 6.575 -6.779 1.00 95.06 163 ALA A N 1
ATOM 1278 C CA . ALA A 1 163 ? 4.357 6.153 -5.871 1.00 95.06 163 ALA A CA 1
ATOM 1279 C C . ALA A 1 163 ? 4.419 7.022 -4.608 1.00 95.06 163 ALA A C 1
ATOM 1281 O O . ALA A 1 163 ? 4.326 8.249 -4.664 1.00 95.06 163 ALA A O 1
ATOM 1282 N N . LYS A 1 164 ? 4.664 6.392 -3.458 1.00 94.38 164 LYS A N 1
ATOM 1283 C CA . LYS A 1 164 ? 4.892 7.107 -2.196 1.00 94.38 164 LYS A CA 1
ATOM 1284 C C . LYS A 1 164 ? 6.268 7.727 -2.169 1.00 94.38 164 LYS A C 1
ATOM 1286 O O . LYS A 1 164 ? 7.276 7.024 -2.211 1.00 94.38 164 LYS A O 1
ATOM 1291 N N . GLN A 1 165 ? 6.301 9.041 -2.016 1.00 90.56 165 GLN A N 1
ATOM 1292 C CA . GLN A 1 165 ? 7.530 9.808 -2.172 1.00 90.56 165 GLN A CA 1
ATOM 1293 C C . GLN A 1 165 ? 8.454 9.704 -0.952 1.00 90.56 165 GLN A C 1
ATOM 1295 O O . GLN A 1 165 ? 9.678 9.682 -1.088 1.00 90.56 165 GLN A O 1
ATOM 1300 N N . ASN A 1 166 ? 7.887 9.565 0.249 1.00 86.88 166 ASN A N 1
ATOM 1301 C CA . ASN A 1 166 ? 8.648 9.461 1.489 1.00 86.88 166 ASN A CA 1
ATOM 1302 C C . ASN A 1 166 ? 9.059 8.011 1.808 1.00 86.88 166 ASN A C 1
ATOM 1304 O O . ASN A 1 166 ? 8.769 7.478 2.877 1.00 86.88 166 ASN A O 1
ATOM 1308 N N . CYS A 1 167 ? 9.735 7.340 0.871 1.00 87.06 167 CYS A N 1
ATOM 1309 C CA . CYS A 1 167 ? 10.341 6.034 1.130 1.00 87.06 167 CYS A CA 1
ATOM 1310 C C . CYS A 1 167 ? 11.700 5.875 0.432 1.00 87.06 167 CYS A C 1
ATOM 1312 O O . CYS A 1 167 ? 11.985 6.502 -0.590 1.00 87.06 167 CYS A O 1
ATOM 1314 N N . SER A 1 168 ? 12.569 5.018 0.978 1.00 87.94 168 SER A N 1
ATOM 1315 C CA . SER A 1 168 ? 13.906 4.759 0.413 1.00 87.94 168 SER A CA 1
ATOM 1316 C C . SER A 1 168 ? 13.848 4.198 -1.012 1.00 87.94 168 SER A C 1
ATOM 1318 O O . SER A 1 168 ? 14.692 4.523 -1.846 1.00 87.94 168 SER A O 1
ATOM 1320 N N . THR A 1 169 ? 12.822 3.399 -1.312 1.00 90.44 169 THR A N 1
ATOM 1321 C CA . THR A 1 169 ? 12.572 2.844 -2.648 1.00 90.44 169 THR A CA 1
ATOM 1322 C C . THR A 1 169 ? 12.271 3.947 -3.664 1.00 90.44 169 THR A C 1
ATOM 1324 O O . THR A 1 169 ? 12.809 3.918 -4.768 1.00 90.44 169 THR A O 1
ATOM 1327 N N . PHE A 1 170 ? 11.481 4.956 -3.288 1.00 91.88 170 PHE A N 1
ATOM 1328 C CA . PHE A 1 170 ? 11.203 6.098 -4.156 1.00 91.88 170 PHE A CA 1
ATOM 1329 C C . PHE A 1 170 ? 12.434 6.972 -4.367 1.00 91.88 170 PHE A C 1
ATOM 1331 O O . PHE A 1 170 ? 12.688 7.389 -5.488 1.00 91.88 170 PHE A O 1
ATOM 1338 N N . LYS A 1 171 ? 13.257 7.195 -3.335 1.00 89.94 171 LYS A N 1
ATOM 1339 C CA . LYS A 1 171 ? 14.522 7.934 -3.498 1.00 89.94 171 LYS A CA 1
ATOM 1340 C C . LYS A 1 171 ? 15.422 7.286 -4.558 1.00 89.94 171 LYS A C 1
ATOM 1342 O O . LYS A 1 171 ? 15.936 7.990 -5.418 1.00 89.94 171 LYS A O 1
ATOM 1347 N N . ARG A 1 172 ? 15.539 5.947 -4.545 1.00 90.44 172 ARG A N 1
ATOM 1348 C CA . ARG A 1 172 ? 16.254 5.173 -5.582 1.00 90.44 172 ARG A CA 1
ATOM 1349 C C . ARG A 1 172 ? 15.643 5.351 -6.972 1.00 90.44 172 ARG A C 1
ATOM 1351 O O . ARG A 1 172 ? 16.385 5.455 -7.938 1.00 90.44 172 ARG A O 1
ATOM 1358 N N . LEU A 1 173 ? 14.313 5.326 -7.064 1.00 90.31 173 LEU A N 1
ATOM 1359 C CA . LEU A 1 173 ? 13.572 5.511 -8.313 1.00 90.31 173 LEU A CA 1
ATOM 1360 C C . LEU A 1 173 ? 13.788 6.911 -8.894 1.00 90.31 173 LEU A C 1
ATOM 1362 O O . LEU A 1 173 ? 14.120 7.043 -10.064 1.00 90.31 173 LEU A O 1
ATOM 1366 N N . HIS A 1 174 ? 13.617 7.941 -8.069 1.00 88.62 174 HIS A N 1
ATOM 1367 C CA . HIS A 1 174 ? 13.686 9.343 -8.470 1.00 88.62 174 HIS A CA 1
ATOM 1368 C C . HIS A 1 174 ? 15.078 9.738 -8.980 1.00 88.62 174 HIS A C 1
ATOM 1370 O O . HIS A 1 174 ? 15.197 10.585 -9.857 1.00 88.62 174 HIS A O 1
ATOM 1376 N N . SER A 1 175 ? 16.140 9.123 -8.453 1.00 87.25 175 SER A N 1
ATOM 1377 C CA . SER A 1 175 ? 17.512 9.360 -8.914 1.00 87.25 175 SER A CA 1
ATOM 1378 C C . SER A 1 175 ? 17.965 8.415 -10.034 1.00 87.25 175 SER A C 1
ATOM 1380 O O . SER A 1 175 ? 19.134 8.455 -10.414 1.00 87.25 175 SER A O 1
ATOM 1382 N N . ALA A 1 176 ? 17.115 7.500 -10.509 1.00 90.44 176 ALA A N 1
ATOM 1383 C CA . ALA A 1 176 ? 17.531 6.477 -11.461 1.00 90.44 176 ALA A CA 1
ATOM 1384 C C . ALA A 1 176 ? 17.468 6.968 -12.909 1.00 90.44 176 ALA A C 1
ATOM 1386 O O . ALA A 1 176 ? 16.427 7.410 -13.388 1.00 90.44 176 ALA A O 1
ATOM 1387 N N . VAL A 1 177 ? 18.559 6.751 -13.642 1.00 92.50 177 VAL A N 1
ATOM 1388 C CA . VAL A 1 177 ? 18.529 6.688 -15.106 1.00 92.50 177 VAL A CA 1
ATOM 1389 C C . VAL A 1 177 ? 18.053 5.290 -15.497 1.00 92.50 177 VAL A C 1
ATOM 1391 O O . VAL A 1 177 ? 18.574 4.295 -14.989 1.00 92.50 177 VAL A O 1
ATOM 1394 N N . ILE A 1 178 ? 17.032 5.212 -16.353 1.00 93.06 178 ILE A N 1
ATOM 1395 C CA . ILE A 1 178 ? 16.476 3.941 -16.828 1.00 93.06 178 ILE A CA 1
ATOM 1396 C C . ILE A 1 178 ? 17.040 3.657 -18.217 1.00 93.06 178 ILE A C 1
ATOM 1398 O O . ILE A 1 178 ? 16.619 4.253 -19.208 1.00 93.06 178 ILE A O 1
ATOM 1402 N N . GLU A 1 179 ? 17.971 2.716 -18.293 1.00 94.69 179 GLU A N 1
ATOM 1403 C CA . GLU A 1 179 ? 18.522 2.226 -19.549 1.00 94.69 179 GLU A CA 1
ATOM 1404 C C . GLU A 1 179 ? 17.611 1.158 -20.153 1.00 94.69 179 GLU A C 1
ATOM 1406 O O . GLU A 1 179 ? 17.086 0.289 -19.452 1.00 94.69 179 GLU A O 1
ATOM 1411 N N . ARG A 1 180 ? 17.431 1.201 -21.476 1.00 94.69 180 ARG A N 1
ATOM 1412 C CA . ARG A 1 180 ? 16.573 0.272 -22.219 1.00 94.69 180 ARG A CA 1
ATOM 1413 C C . ARG A 1 180 ? 17.356 -0.311 -23.383 1.00 94.69 180 ARG A C 1
ATOM 1415 O O . ARG A 1 180 ? 17.845 0.419 -24.238 1.00 94.69 180 ARG A O 1
ATOM 1422 N N . LYS A 1 181 ? 17.447 -1.638 -23.441 1.00 95.12 181 LYS A N 1
ATOM 1423 C CA . LYS A 1 181 ? 18.108 -2.360 -24.532 1.00 95.12 181 LYS A CA 1
ATOM 1424 C C . LYS A 1 181 ? 17.154 -3.354 -25.172 1.00 95.12 181 LYS A C 1
ATOM 1426 O O . LYS A 1 181 ? 16.713 -4.297 -24.514 1.00 95.12 181 LYS A O 1
ATOM 1431 N N . PHE A 1 182 ? 16.874 -3.160 -26.455 1.00 94.56 182 PHE A N 1
ATOM 1432 C CA . PHE A 1 182 ? 16.060 -4.081 -27.238 1.00 94.56 182 PHE A CA 1
ATOM 1433 C C . PHE A 1 182 ? 16.820 -5.370 -27.572 1.00 94.56 182 PHE A C 1
ATOM 1435 O O . PHE A 1 182 ? 18.030 -5.355 -27.817 1.00 94.56 182 PHE A O 1
ATOM 1442 N N . PHE A 1 183 ? 16.105 -6.492 -27.617 1.00 91.69 183 PHE A N 1
ATOM 1443 C CA . PHE A 1 183 ? 16.616 -7.754 -28.136 1.00 91.69 183 PHE A CA 1
ATOM 1444 C C . PHE A 1 183 ? 15.534 -8.519 -28.906 1.00 91.69 183 PHE A C 1
ATOM 1446 O O . PHE A 1 183 ? 14.391 -8.626 -28.470 1.00 91.69 183 PHE A O 1
ATOM 1453 N N . LYS A 1 184 ? 15.940 -9.145 -30.018 1.00 88.69 184 LYS A N 1
ATOM 1454 C CA . LYS A 1 184 ? 15.071 -10.020 -30.825 1.00 88.69 184 LYS A CA 1
ATOM 1455 C C . LYS A 1 184 ? 14.933 -11.432 -30.260 1.00 88.69 184 LYS A C 1
ATOM 1457 O O . LYS A 1 184 ? 13.937 -12.099 -30.486 1.00 88.69 184 LYS A O 1
ATOM 1462 N N . ARG A 1 185 ? 15.937 -11.940 -29.540 1.00 85.31 185 ARG A N 1
ATOM 1463 C CA . ARG A 1 185 ? 15.900 -13.273 -28.911 1.00 85.31 185 ARG A CA 1
ATOM 1464 C C . ARG A 1 185 ? 16.584 -13.228 -27.559 1.00 85.31 185 ARG A C 1
ATOM 1466 O O . ARG A 1 185 ? 17.703 -12.726 -27.457 1.00 85.31 185 ARG A O 1
ATOM 1473 N N . LEU A 1 186 ? 15.936 -13.787 -26.541 1.00 79.50 186 LEU A N 1
ATOM 1474 C CA . LEU A 1 186 ? 16.527 -13.892 -25.214 1.00 79.50 186 LEU A CA 1
ATOM 1475 C C . LEU A 1 186 ? 17.220 -15.254 -25.052 1.00 79.50 186 LEU A C 1
ATOM 1477 O O . LEU A 1 186 ? 16.579 -16.296 -25.163 1.00 79.50 186 LEU A O 1
ATOM 1481 N N . LYS A 1 187 ? 18.529 -15.261 -24.778 1.00 78.06 187 LYS A N 1
ATOM 1482 C CA . LYS A 1 187 ? 19.265 -16.489 -24.429 1.00 78.06 187 LYS A CA 1
ATOM 1483 C C . LYS A 1 187 ? 19.196 -16.740 -22.917 1.00 78.06 187 LYS A C 1
ATOM 1485 O O . LYS A 1 187 ? 19.320 -15.807 -22.125 1.00 78.06 187 LYS A O 1
ATOM 1490 N N . GLY A 1 188 ? 19.068 -18.005 -22.513 1.00 79.38 188 GLY A N 1
ATOM 1491 C CA . GLY A 1 188 ? 19.184 -18.434 -21.114 1.00 79.38 188 GLY A CA 1
ATOM 1492 C C . GLY A 1 188 ? 17.848 -18.643 -20.394 1.00 79.38 188 GLY A C 1
ATOM 1493 O O . GLY A 1 188 ? 16.915 -19.217 -20.948 1.00 79.38 188 GLY A O 1
ATOM 1494 N N . ARG A 1 189 ? 17.783 -18.244 -19.114 1.00 80.94 189 ARG A N 1
ATOM 1495 C CA . ARG A 1 189 ? 16.622 -18.497 -18.238 1.00 80.94 189 ARG A CA 1
ATOM 1496 C C . ARG A 1 189 ? 15.378 -17.748 -18.721 1.00 80.94 189 ARG A C 1
ATOM 1498 O O . ARG A 1 189 ? 15.477 -16.582 -19.099 1.00 80.94 189 ARG A O 1
ATOM 1505 N N . GLN A 1 190 ? 14.210 -18.386 -18.595 1.00 82.19 190 GLN A N 1
ATOM 1506 C CA . GLN A 1 190 ? 12.917 -17.743 -18.844 1.00 82.19 190 GLN A CA 1
ATOM 1507 C C . GLN A 1 190 ? 12.774 -16.463 -18.011 1.00 82.19 190 GLN A C 1
ATOM 1509 O O . GLN A 1 190 ? 13.069 -16.435 -16.811 1.00 82.19 190 GLN A O 1
ATOM 1514 N N . ARG A 1 191 ? 12.315 -15.397 -18.666 1.00 90.12 191 ARG A N 1
ATOM 1515 C CA . ARG A 1 191 ? 11.977 -14.111 -18.049 1.00 90.12 191 ARG A CA 1
ATOM 1516 C C . ARG A 1 191 ? 10.501 -13.846 -18.253 1.00 90.12 191 ARG A C 1
ATOM 1518 O O . ARG A 1 191 ? 9.934 -14.302 -19.241 1.00 90.12 191 ARG A O 1
ATOM 1525 N N . ARG A 1 192 ? 9.901 -13.098 -17.335 1.00 91.56 192 ARG A N 1
ATOM 1526 C CA . ARG A 1 192 ? 8.519 -12.639 -17.454 1.00 91.56 192 ARG A CA 1
ATOM 1527 C C . ARG A 1 192 ? 8.498 -11.145 -17.707 1.00 91.56 192 ARG A C 1
ATOM 1529 O O . ARG A 1 192 ? 9.316 -10.418 -17.142 1.00 91.56 192 ARG A O 1
ATOM 1536 N N . CYS A 1 193 ? 7.570 -10.724 -18.548 1.00 93.25 193 CYS A N 1
ATOM 1537 C CA . CYS A 1 193 ? 7.266 -9.320 -18.749 1.00 93.25 193 CYS A CA 1
ATOM 1538 C C . CYS A 1 193 ? 6.633 -8.743 -17.486 1.00 93.25 193 CYS A C 1
ATOM 1540 O O . CYS A 1 193 ? 5.757 -9.381 -16.910 1.00 93.25 193 CYS A O 1
ATOM 1542 N N . VAL A 1 194 ? 7.077 -7.561 -17.058 1.00 93.69 194 VAL A N 1
ATOM 1543 C CA . VAL A 1 194 ? 6.530 -6.868 -15.879 1.00 93.69 194 VAL A CA 1
ATOM 1544 C C . VAL A 1 194 ? 5.121 -6.304 -16.117 1.00 93.69 194 VAL A C 1
ATOM 1546 O O . VAL A 1 194 ? 4.412 -6.044 -15.155 1.00 93.69 194 VAL A O 1
ATOM 1549 N N . GLU A 1 195 ? 4.706 -6.150 -17.379 1.00 92.94 195 GLU A N 1
ATOM 1550 C CA . GLU A 1 195 ? 3.376 -5.642 -17.749 1.00 92.94 195 GLU A CA 1
ATOM 1551 C C . GLU A 1 195 ? 2.328 -6.754 -17.837 1.00 92.94 195 GLU A C 1
ATOM 1553 O O . GLU A 1 195 ? 1.278 -6.670 -17.219 1.00 92.94 195 GLU A O 1
ATOM 1558 N N . CYS A 1 196 ? 2.583 -7.809 -18.614 1.00 91.62 196 CYS A N 1
ATOM 1559 C CA . CYS A 1 196 ? 1.577 -8.851 -18.862 1.00 91.62 196 CYS A CA 1
ATOM 1560 C C . CYS A 1 196 ? 1.828 -10.144 -18.075 1.00 91.62 196 CYS A C 1
ATOM 1562 O O . CYS A 1 196 ? 0.949 -10.995 -17.986 1.00 91.62 196 CYS A O 1
ATOM 1564 N N . GLY A 1 197 ? 3.027 -10.330 -17.514 1.00 89.50 197 GLY A N 1
ATOM 1565 C CA . GLY A 1 197 ? 3.397 -11.540 -16.772 1.00 89.50 197 GLY A CA 1
ATOM 1566 C C . GLY A 1 197 ? 3.711 -12.762 -17.613 1.00 89.50 197 GLY A C 1
ATOM 1567 O O . GLY A 1 197 ? 4.181 -13.765 -17.067 1.00 89.50 197 GLY A O 1
ATOM 1568 N N . GLU A 1 198 ? 3.489 -12.689 -18.921 1.00 91.69 198 GLU A N 1
ATOM 1569 C CA . GLU A 1 198 ? 3.819 -13.761 -19.844 1.00 91.69 198 GLU A CA 1
ATOM 1570 C C . GLU A 1 198 ? 5.334 -13.922 -19.993 1.00 91.69 198 GLU A C 1
ATOM 1572 O O . GLU A 1 198 ? 6.128 -12.992 -19.797 1.00 91.69 198 GLU A O 1
ATOM 1577 N N . ASN A 1 199 ? 5.739 -15.135 -20.367 1.00 92.44 199 ASN A N 1
ATOM 1578 C CA . ASN A 1 199 ? 7.134 -15.441 -20.638 1.00 92.44 199 ASN A CA 1
ATOM 1579 C C . ASN A 1 199 ? 7.625 -14.693 -21.889 1.00 92.44 199 ASN A C 1
ATOM 1581 O O . ASN A 1 199 ? 6.963 -14.658 -22.925 1.00 92.44 199 ASN A O 1
ATOM 1585 N N . ILE A 1 200 ? 8.834 -14.148 -21.810 1.00 93.19 200 ILE A N 1
ATOM 1586 C CA . ILE A 1 200 ? 9.515 -13.481 -22.917 1.00 93.19 200 ILE A CA 1
ATOM 1587 C C . ILE A 1 200 ? 10.373 -14.504 -23.658 1.00 93.19 200 ILE A C 1
ATOM 1589 O O . ILE A 1 200 ? 11.256 -15.128 -23.065 1.00 93.19 200 ILE A O 1
ATOM 1593 N N . ARG A 1 201 ? 10.109 -14.660 -24.959 1.00 87.75 201 ARG A N 1
ATOM 1594 C CA . ARG A 1 201 ? 10.875 -15.525 -25.875 1.00 87.75 201 ARG A CA 1
ATOM 1595 C C . ARG A 1 201 ? 11.670 -14.701 -26.894 1.00 87.75 201 ARG A C 1
ATOM 1597 O O . ARG A 1 201 ? 12.851 -14.966 -27.120 1.00 87.75 201 ARG A O 1
ATOM 1604 N N . SER A 1 202 ? 11.032 -13.680 -27.452 1.00 91.19 202 SER A N 1
ATOM 1605 C CA . SER A 1 202 ? 11.580 -12.735 -28.424 1.00 91.19 202 SER A CA 1
ATOM 1606 C C . SER A 1 202 ? 11.054 -11.325 -28.147 1.00 91.19 202 SER A C 1
ATOM 1608 O O . SER A 1 202 ? 10.211 -11.157 -27.262 1.00 91.19 202 SER A O 1
ATOM 1610 N N . ASP A 1 203 ? 11.597 -10.354 -28.881 1.00 94.56 203 ASP A N 1
ATOM 1611 C CA . ASP A 1 203 ? 11.060 -8.997 -29.067 1.00 94.56 203 ASP A CA 1
ATOM 1612 C C . ASP A 1 203 ? 10.651 -8.313 -27.762 1.00 94.56 20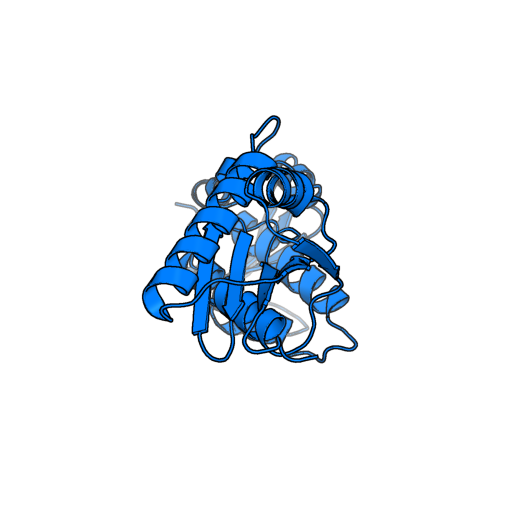3 ASP A C 1
ATOM 1614 O O . ASP A 1 203 ? 9.482 -8.201 -27.376 1.00 94.56 203 ASP A O 1
ATOM 1618 N N . ALA A 1 204 ? 11.673 -7.910 -27.018 1.00 95.44 204 ALA A N 1
ATOM 1619 C CA . ALA A 1 204 ? 11.493 -7.301 -25.718 1.00 95.44 204 ALA A CA 1
ATOM 1620 C C . ALA A 1 204 ? 12.655 -6.378 -25.370 1.00 95.44 204 ALA A C 1
ATOM 1622 O O . ALA A 1 204 ? 13.744 -6.425 -25.946 1.00 95.44 204 ALA A O 1
ATOM 1623 N N . PHE A 1 205 ? 12.408 -5.545 -24.373 1.00 95.50 205 PHE A N 1
ATOM 1624 C CA . PHE A 1 205 ? 13.391 -4.651 -23.806 1.00 95.50 205 PHE A CA 1
ATOM 1625 C C . PHE A 1 205 ? 13.882 -5.186 -22.467 1.00 95.50 205 PHE A C 1
ATOM 1627 O O . PHE A 1 205 ? 13.092 -5.526 -21.582 1.00 95.50 205 PHE A O 1
ATOM 1634 N N . LYS A 1 206 ? 15.205 -5.229 -22.301 1.00 95.25 206 LYS A N 1
ATOM 1635 C CA . LYS A 1 206 ? 15.855 -5.328 -20.995 1.00 95.25 206 LYS A CA 1
ATOM 1636 C C . LYS A 1 206 ? 15.954 -3.905 -20.470 1.00 95.25 206 LYS A C 1
ATOM 1638 O O . LYS A 1 206 ? 16.603 -3.073 -21.101 1.00 95.25 206 LYS A O 1
ATOM 1643 N N . CYS A 1 207 ? 15.317 -3.649 -19.341 1.00 95.00 207 CYS A N 1
ATOM 1644 C CA . CYS A 1 207 ? 15.358 -2.358 -18.678 1.00 95.00 207 CYS A CA 1
ATOM 1645 C C . CYS A 1 207 ? 16.214 -2.461 -17.418 1.00 95.00 207 CYS A C 1
ATOM 1647 O O . CYS A 1 207 ? 16.126 -3.457 -16.690 1.00 95.00 207 CYS A O 1
ATOM 1649 N N . GLU A 1 208 ? 17.036 -1.450 -17.169 1.00 95.25 208 GLU A N 1
ATOM 1650 C CA . GLU A 1 208 ? 17.947 -1.396 -16.032 1.00 95.25 208 GLU A CA 1
ATOM 1651 C C . GLU A 1 208 ? 17.910 -0.011 -15.385 1.00 95.25 208 GLU A C 1
ATOM 1653 O O . GLU A 1 208 ? 17.999 1.000 -16.068 1.00 95.25 208 GLU A O 1
ATOM 1658 N N . GLY A 1 209 ? 17.711 0.038 -14.070 1.00 93.81 209 GLY A N 1
ATOM 1659 C CA . GLY A 1 209 ? 17.571 1.288 -13.323 1.00 93.81 209 GLY A CA 1
ATOM 1660 C C . GLY A 1 209 ? 17.282 1.025 -11.848 1.00 93.81 209 GLY A C 1
ATOM 1661 O O . GLY A 1 209 ? 16.811 -0.054 -11.487 1.00 93.81 209 GLY A O 1
ATOM 1662 N N . ALA A 1 210 ? 17.614 1.975 -10.970 1.00 92.56 210 ALA A N 1
ATOM 1663 C CA . ALA A 1 210 ? 17.402 1.877 -9.517 1.00 92.56 210 ALA A CA 1
ATOM 1664 C C . ALA A 1 210 ? 17.957 0.579 -8.870 1.00 92.56 210 ALA A C 1
ATOM 1666 O O . ALA A 1 210 ? 17.401 0.080 -7.886 1.00 92.56 210 ALA A O 1
ATOM 1667 N N . GLY A 1 211 ? 19.034 0.003 -9.423 1.00 90.81 211 GLY A N 1
ATOM 1668 C CA . GLY A 1 211 ? 19.616 -1.271 -8.971 1.00 90.81 211 GLY A CA 1
ATOM 1669 C C . GLY A 1 211 ? 18.800 -2.513 -9.357 1.00 90.81 211 GLY A C 1
ATOM 1670 O O . GLY A 1 211 ? 18.883 -3.551 -8.698 1.00 90.81 211 GLY A O 1
ATOM 1671 N N . ARG A 1 212 ? 17.956 -2.413 -10.388 1.00 91.88 212 ARG A N 1
ATOM 1672 C CA . ARG A 1 212 ? 17.041 -3.469 -10.825 1.00 91.88 212 ARG A CA 1
ATOM 1673 C C . ARG A 1 212 ? 17.156 -3.712 -12.316 1.00 91.88 212 ARG A C 1
ATOM 1675 O O . ARG A 1 212 ? 17.294 -2.784 -13.100 1.00 91.88 212 ARG A O 1
ATOM 1682 N N . ILE A 1 213 ? 17.004 -4.982 -12.682 1.00 93.50 213 ILE A N 1
ATOM 1683 C CA . ILE A 1 213 ? 16.803 -5.418 -14.061 1.00 93.50 213 ILE A CA 1
ATOM 1684 C C . ILE A 1 213 ? 15.391 -5.984 -14.166 1.00 93.50 213 ILE A C 1
ATOM 1686 O O . ILE A 1 213 ? 15.009 -6.871 -13.393 1.00 93.50 213 ILE A O 1
ATOM 1690 N N . PHE A 1 214 ? 14.637 -5.498 -15.143 1.00 94.50 214 PHE A N 1
ATOM 1691 C CA . PHE A 1 214 ? 13.308 -5.991 -15.482 1.00 94.50 214 PHE A CA 1
ATOM 1692 C C . PHE A 1 214 ? 13.140 -6.058 -17.000 1.00 94.50 214 PHE A C 1
ATOM 1694 O O . PHE A 1 214 ? 14.004 -5.617 -17.758 1.00 94.50 214 PHE A O 1
ATOM 1701 N N . TYR A 1 215 ? 12.059 -6.689 -17.447 1.00 94.94 215 TYR A N 1
ATOM 1702 C CA . TYR A 1 215 ? 11.834 -6.940 -18.862 1.00 94.94 215 TYR A CA 1
ATOM 1703 C C . TYR A 1 215 ? 10.406 -6.575 -19.248 1.00 94.94 215 TYR A C 1
ATOM 1705 O O . TYR A 1 215 ? 9.477 -6.805 -18.473 1.00 94.94 215 TYR A O 1
ATOM 1713 N N . VAL A 1 216 ? 10.246 -6.037 -20.453 1.00 95.50 216 VAL A N 1
ATOM 1714 C CA . VAL A 1 216 ? 8.959 -5.631 -21.029 1.00 95.50 216 VAL A CA 1
ATOM 1715 C C . VAL A 1 216 ? 8.908 -6.166 -22.459 1.00 95.50 216 VAL A C 1
ATOM 1717 O O . VAL A 1 216 ? 9.881 -5.993 -23.191 1.00 95.50 216 VAL A O 1
ATOM 1720 N N . HIS A 1 217 ? 7.829 -6.841 -22.867 1.00 95.38 217 HIS A N 1
ATOM 1721 C CA . HIS A 1 217 ? 7.628 -7.159 -24.291 1.00 95.38 217 HIS A CA 1
ATOM 1722 C C . HIS A 1 217 ? 7.562 -5.874 -25.109 1.00 95.38 217 HIS A C 1
ATOM 1724 O O . HIS A 1 217 ? 7.020 -4.887 -24.629 1.00 95.38 217 HIS A O 1
ATOM 1730 N N . GLU A 1 218 ? 8.017 -5.909 -26.357 1.00 95.00 218 GLU A N 1
ATOM 1731 C CA . GLU A 1 218 ? 7.892 -4.771 -27.275 1.00 95.00 218 GLU A CA 1
ATOM 1732 C C . GLU A 1 218 ? 6.441 -4.280 -27.364 1.00 95.00 218 GLU A C 1
ATOM 1734 O O . GLU A 1 218 ? 6.164 -3.126 -27.066 1.00 95.00 218 GLU A O 1
ATOM 1739 N N . ARG A 1 219 ? 5.493 -5.199 -27.597 1.00 94.25 219 ARG A N 1
ATOM 1740 C CA . ARG A 1 219 ? 4.046 -4.906 -27.632 1.00 94.25 219 ARG A CA 1
ATOM 1741 C C . ARG A 1 219 ? 3.460 -4.358 -26.322 1.00 94.25 219 ARG A C 1
ATOM 1743 O O . ARG A 1 219 ? 2.315 -3.924 -26.296 1.00 94.25 219 ARG A O 1
ATOM 1750 N N . CYS A 1 220 ? 4.182 -4.496 -25.211 1.00 93.69 220 CYS A N 1
ATOM 1751 C CA . CYS A 1 220 ? 3.755 -4.014 -23.900 1.00 93.69 220 CYS A CA 1
ATOM 1752 C C . CYS A 1 220 ? 4.443 -2.702 -23.510 1.00 93.69 220 CYS A C 1
ATOM 1754 O O . CYS A 1 220 ? 4.037 -2.095 -22.520 1.00 93.69 220 CYS A O 1
ATOM 1756 N N . ALA A 1 221 ? 5.480 -2.279 -24.235 1.00 90.50 221 ALA A N 1
ATOM 1757 C CA . ALA A 1 221 ? 6.139 -1.011 -23.988 1.00 90.50 221 ALA A CA 1
ATOM 1758 C C . ALA A 1 221 ? 5.176 0.126 -24.357 1.00 90.50 221 ALA A C 1
ATOM 1760 O O . ALA A 1 221 ? 4.659 0.178 -25.467 1.00 90.50 221 ALA A O 1
ATOM 1761 N N . LYS A 1 222 ? 4.908 1.016 -23.398 1.00 80.88 222 LYS A N 1
ATOM 1762 C CA . LYS A 1 222 ? 4.006 2.170 -23.552 1.00 80.88 222 LYS A CA 1
ATOM 1763 C C . LYS A 1 222 ? 4.787 3.476 -23.425 1.00 80.88 222 LYS A C 1
ATOM 1765 O O . LYS A 1 222 ? 4.401 4.344 -22.660 1.00 80.88 222 LYS A O 1
ATOM 1770 N N . TRP A 1 223 ? 5.955 3.552 -24.056 1.00 78.31 223 TRP A N 1
ATOM 1771 C CA . TRP A 1 223 ? 6.883 4.683 -23.901 1.00 78.31 223 TRP A CA 1
ATOM 1772 C C . TRP A 1 223 ? 6.611 5.844 -24.861 1.00 78.31 223 TRP A C 1
ATOM 1774 O O . TRP A 1 223 ? 7.461 6.721 -24.978 1.00 78.31 223 TRP A O 1
ATOM 1784 N N . GLU A 1 224 ? 5.458 5.814 -25.527 1.00 58.84 224 GLU A N 1
ATOM 1785 C CA . GLU A 1 224 ? 4.939 6.845 -26.430 1.00 58.84 224 GLU A CA 1
ATOM 1786 C C . GLU A 1 224 ? 3.752 7.574 -25.787 1.00 58.84 224 GLU A C 1
ATOM 1788 O O . GLU A 1 224 ? 2.944 6.910 -25.081 1.00 58.84 224 GLU A O 1
#

Sequence (224 aa):
MLTSNFSIAFDDAGTGNVLGGAVIGAVQGNGFRSKIIGPEWFSFGSALKPIISSAVIELLLTLRYENNFVPEKVVLCRSDLFDSSERDLRRLGYTVERASIVGTLQKMIEEEFMNYLISLGLPPYALNLLKISEKNKMRCYRALNEFSLSYIMAFPEKRILLAKQNCSTFKRLHSAVIERKFFKRLKGRQRRCVECGENIRSDAFKCEGAGRIFYVHERCAKWE

Secondary structure (DSSP, 8-state):
-PPPTTEEEEEEESTT-SBS-EEEEEEETTEEEEEEEPGGGGSTT--HHHHHHHHHHHHHHHHHHHTT---SEEEEESSGGGHHHHHHHHHTT-EEEEE---SHHHHHHHHHHHHHHHHTT--GGGGGGT-S-GGGHHHHHHHHHHHHHHHHHHSHHHHGGGB-SSSHHHHHHHT---EEEEEEE--SS-EE-TTT-PEE-EEEEEEEETTEEEEEEGGG----

Foldseek 3Di:
DPDDQQEKEWDKPDCQAFFWHIKIWIDHDHDIDIDGDGLVQLEPPHPQLVVVLVRLVVNQVVCCVVVVHHHQEYEYEQDPSCVSNVVVCVVVVHHYHYDHDDDDRVVVRHVVVLVVVVVVLQAPVLVVLCPDDPVCNVVSSVVSRVLLLVLCLLPVVPRVSRTRCNDPSNVLSVPKDKDKDWWAADPDDWAAASRHRDTDGGAWIFIDISNDTHIHHNVRRPHD